Protein AF-C6T8A5-F1 (afdb_monomer)

Foldseek 3Di:
DDDDPPPPDDDDDDDDDDDDDDDDDDDDDDDDDDPPPPFDWDQDPVPRDTDGDPDPPPPPDPPPVNVVVVVVVVVVVVVVVVVVVVVVLCVLCVPDPPCNPPDPVVSVVVSVVVVVVVVVVVCVVCVVPPDADPPWDKDKDWDDDDDDPDPTDIDIDIDDDDDPCPVVVVVVVVVVVVD

Organism: Glycine max (NCBI:txid3847)

Sequence (179 aa):
MEMEDFLWGGGIAGDAPKRKSDGFEGSNGVIGSGCGSSFSLVLDRERGELVEAPVRLERKGVSTERSIEALKSHSEAERKRRARINAHLDTLRSVIPGVMKMDKASLLGEVIRHLKELKKNAAQACEGLMIPKDNDEISVEEQEGGLNGFPYSIRASLCCEYKPGLLSDIKQALDALHL

Nearest PDB structures (foldseek):
  2iu7-assembly1_I  TM=3.190E-01  e=3.258E+00  Escherichia coli
  6uhw-assembly1_B  TM=2.876E-01  e=8.600E+00  Burkholderia pseudomallei 1710b

pLDDT: mean 71.42, std 21.58, range [31.14, 98.5]

Secondary structure (DSSP, 8-state):
----------------PPP---------------------EEE-TTT--EEE-----------HHHHHHHHHHHHHHHHHHHHHHHHHHHHHHHHSTT-TT--HHHHHHHHHHHHHHHHHHHHHHTTT-----TT-EEEEEEE---SS-PPPEEEEEEE-S--TTHHHHHHHHHHHTT-

Solvent-accessible surface area (backbone atoms only — not comparable to full-atom values): 11991 Å² total; per-residue (Å²): 134,85,76,81,80,80,79,78,81,85,90,84,82,88,86,84,88,79,88,79,90,79,89,79,82,93,71,94,75,77,91,76,81,81,76,79,78,84,75,58,66,42,74,39,86,89,76,76,43,78,40,79,55,89,76,84,77,82,66,85,68,74,48,70,66,59,54,51,52,50,53,51,52,52,54,50,52,52,50,53,51,52,50,54,53,51,51,53,54,52,52,52,34,73,76,42,86,92,40,80,83,53,54,76,67,59,40,54,54,49,51,54,53,51,52,53,49,51,54,50,52,50,52,60,74,37,63,95,53,92,72,83,53,100,74,49,43,78,48,77,45,81,47,81,66,77,87,74,92,60,76,81,48,74,50,72,50,76,47,61,86,87,56,92,59,52,69,57,53,52,49,52,54,54,64,70,63,73,119

Structure (mmCIF, N/CA/C/O backbone):
data_AF-C6T8A5-F1
#
_entry.id   AF-C6T8A5-F1
#
loop_
_atom_site.group_PDB
_atom_site.id
_atom_site.type_symbol
_atom_site.label_atom_id
_atom_site.label_alt_id
_atom_site.label_comp_id
_atom_site.label_asym_id
_atom_site.label_entity_id
_atom_site.label_seq_id
_atom_site.pdbx_PDB_ins_code
_atom_site.Cartn_x
_atom_site.Cartn_y
_atom_site.Cartn_z
_atom_site.occupancy
_atom_site.B_iso_or_equiv
_atom_site.auth_seq_id
_atom_site.auth_comp_id
_atom_site.auth_asym_id
_atom_site.auth_atom_id
_atom_site.pdbx_PDB_model_num
ATOM 1 N N . MET A 1 1 ? -2.521 14.455 20.151 1.00 38.28 1 MET A N 1
ATOM 2 C CA . MET A 1 1 ? -1.407 14.188 19.222 1.00 38.28 1 MET A CA 1
ATOM 3 C C . MET A 1 1 ? -1.786 14.856 17.920 1.00 38.28 1 MET A C 1
ATOM 5 O O . MET A 1 1 ? -2.594 14.318 17.175 1.00 38.28 1 MET A O 1
ATOM 9 N N . GLU A 1 2 ? -1.356 16.103 17.762 1.00 33.69 2 GLU A N 1
ATOM 10 C CA . GLU A 1 2 ? -1.637 16.881 16.560 1.00 33.69 2 GLU A CA 1
ATOM 11 C C . GLU A 1 2 ? -0.785 16.305 15.432 1.00 33.69 2 GLU A C 1
ATOM 13 O O . GLU A 1 2 ? 0.426 16.146 15.576 1.00 33.69 2 GLU A O 1
ATOM 18 N N . MET A 1 3 ? -1.444 15.861 14.365 1.00 37.00 3 MET A N 1
ATOM 19 C CA . MET A 1 3 ? -0.771 15.333 13.189 1.00 37.00 3 MET A CA 1
ATOM 20 C C . MET A 1 3 ? -0.456 16.538 12.317 1.00 37.00 3 MET A C 1
ATOM 22 O O . MET A 1 3 ? -1.375 17.171 11.809 1.00 37.00 3 MET A O 1
ATOM 26 N N . GLU A 1 4 ? 0.825 16.886 12.229 1.00 39.16 4 GLU A N 1
ATOM 27 C CA . GLU A 1 4 ? 1.291 18.030 11.455 1.00 39.16 4 GLU A CA 1
ATOM 28 C C . GLU A 1 4 ? 0.782 17.946 10.010 1.00 39.16 4 GLU A C 1
ATOM 30 O O . GLU A 1 4 ? 0.986 16.954 9.300 1.00 39.16 4 GLU A O 1
ATOM 35 N N . ASP A 1 5 ? 0.091 19.004 9.589 1.00 35.50 5 ASP A N 1
ATOM 36 C CA . ASP A 1 5 ? -0.362 19.184 8.221 1.00 35.50 5 ASP A CA 1
ATOM 37 C C . ASP A 1 5 ? 0.860 19.411 7.326 1.00 35.50 5 ASP A C 1
ATOM 39 O O . ASP A 1 5 ? 1.415 20.508 7.241 1.00 35.50 5 ASP A O 1
ATOM 43 N N . PHE A 1 6 ? 1.283 18.358 6.626 1.00 38.44 6 PHE A N 1
ATOM 44 C CA . PHE A 1 6 ? 2.236 18.460 5.525 1.00 38.44 6 PHE A CA 1
ATOM 45 C C . PHE A 1 6 ? 1.601 19.256 4.373 1.00 38.44 6 PHE A C 1
ATOM 47 O O . PHE A 1 6 ? 1.024 18.704 3.434 1.00 38.44 6 PHE A O 1
ATOM 54 N N . LEU A 1 7 ? 1.709 20.582 4.464 1.00 40.50 7 LEU A N 1
ATOM 55 C CA . LEU A 1 7 ? 1.383 21.552 3.423 1.00 40.50 7 LEU A CA 1
ATOM 56 C C . LEU A 1 7 ? 2.369 21.407 2.259 1.00 40.50 7 LEU A C 1
ATOM 58 O O . LEU A 1 7 ? 3.386 22.095 2.169 1.00 40.50 7 LEU A O 1
ATOM 62 N N . TRP A 1 8 ? 2.069 20.492 1.341 1.00 41.72 8 TRP A N 1
ATOM 63 C CA . TRP A 1 8 ? 2.812 20.374 0.095 1.00 41.72 8 TRP A CA 1
ATOM 64 C C . TRP A 1 8 ? 2.334 21.445 -0.897 1.00 41.72 8 TRP A C 1
ATOM 66 O O . TRP A 1 8 ? 1.365 21.245 -1.618 1.00 41.72 8 TRP A O 1
ATOM 76 N N . GLY A 1 9 ? 3.050 22.571 -0.940 1.00 35.28 9 GLY A N 1
ATOM 77 C CA . GLY A 1 9 ? 3.202 23.404 -2.138 1.00 35.28 9 GLY A CA 1
ATOM 78 C C . GLY A 1 9 ? 2.054 24.355 -2.499 1.00 35.28 9 GLY A C 1
ATOM 79 O O . GLY A 1 9 ? 0.952 23.948 -2.849 1.00 35.28 9 GLY A O 1
ATOM 80 N N . GLY A 1 10 ? 2.375 25.647 -2.563 1.00 32.62 10 GLY A N 1
ATOM 81 C CA . GLY A 1 10 ? 1.574 26.649 -3.258 1.00 32.62 10 GLY A CA 1
ATOM 82 C C . GLY A 1 10 ? 2.457 27.516 -4.151 1.00 32.62 10 GLY A C 1
ATOM 83 O O . GLY A 1 10 ? 3.371 28.167 -3.655 1.00 32.62 10 GLY A O 1
ATOM 84 N N . GLY A 1 11 ? 2.149 27.542 -5.452 1.00 33.81 11 GLY A N 1
ATOM 85 C CA . GLY A 1 11 ? 2.477 28.672 -6.323 1.00 33.81 11 GLY A CA 1
ATOM 86 C C . GLY A 1 11 ? 3.292 28.358 -7.576 1.00 33.81 11 GLY A C 1
ATOM 87 O O . GLY A 1 11 ? 4.493 28.582 -7.593 1.00 33.81 11 GLY A O 1
ATOM 88 N N . ILE A 1 12 ? 2.620 27.975 -8.666 1.00 36.78 12 ILE A N 1
ATOM 89 C CA . ILE A 1 12 ? 2.983 28.453 -10.010 1.00 36.78 12 ILE A CA 1
ATOM 90 C C . ILE A 1 12 ? 1.698 28.654 -10.814 1.00 36.78 12 ILE A C 1
ATOM 92 O O . ILE A 1 12 ? 1.074 27.705 -11.286 1.00 36.78 12 ILE A O 1
ATOM 96 N N . ALA A 1 13 ? 1.285 29.919 -10.888 1.00 37.22 13 ALA A N 1
ATOM 97 C CA . ALA A 1 13 ? 0.257 30.411 -11.792 1.00 37.22 13 ALA A CA 1
ATOM 98 C C . ALA A 1 13 ? 0.814 30.491 -13.225 1.00 37.22 13 ALA A C 1
ATOM 100 O O . ALA A 1 13 ? 2.016 30.660 -13.427 1.00 37.22 13 ALA A O 1
ATOM 101 N N . GLY A 1 14 ? -0.082 30.298 -14.192 1.00 35.94 14 GLY A N 1
ATOM 102 C CA . GLY A 1 14 ? 0.210 30.071 -15.604 1.00 35.94 14 GLY A CA 1
ATOM 103 C C . GLY A 1 14 ? 0.772 31.257 -16.386 1.00 35.94 14 GLY A C 1
ATOM 104 O O . GLY A 1 14 ? 0.700 32.395 -15.947 1.00 35.94 14 GLY A O 1
ATOM 105 N N . ASP A 1 15 ? 1.264 30.963 -17.590 1.00 32.31 15 ASP A N 1
ATOM 106 C CA . ASP A 1 15 ? 0.619 31.423 -18.824 1.00 32.31 15 ASP A CA 1
ATOM 107 C C . ASP A 1 15 ? 1.167 30.634 -20.027 1.00 32.31 15 ASP A C 1
ATOM 109 O O . ASP A 1 15 ? 2.362 30.343 -20.107 1.00 32.31 15 ASP A O 1
ATOM 113 N N . ALA A 1 16 ? 0.294 30.248 -20.955 1.00 43.41 16 ALA A N 1
ATOM 114 C CA . ALA A 1 16 ? 0.641 29.457 -22.136 1.00 43.41 16 ALA A CA 1
ATOM 115 C C . ALA A 1 16 ? 0.374 30.279 -23.405 1.00 43.41 16 ALA A C 1
ATOM 117 O O . ALA A 1 16 ? -0.787 30.598 -23.673 1.00 43.41 16 ALA A O 1
ATOM 118 N N . PRO A 1 17 ? 1.382 30.587 -24.248 1.00 36.56 17 PRO A N 1
ATOM 119 C CA . PRO A 1 17 ? 1.121 31.259 -25.503 1.00 36.56 17 PRO A CA 1
ATOM 120 C C . PRO A 1 17 ? 0.778 30.272 -26.625 1.00 36.56 17 PRO A C 1
ATOM 122 O O . PRO A 1 17 ? 1.357 29.202 -26.819 1.00 36.56 17 PRO A O 1
ATOM 125 N N . LYS A 1 18 ? -0.235 30.718 -27.356 1.00 36.94 18 LYS A N 1
ATOM 126 C CA . LYS A 1 18 ? -0.982 30.124 -28.458 1.00 36.94 18 LYS A CA 1
ATOM 127 C C . LYS A 1 18 ? -0.085 29.784 -29.655 1.00 36.94 18 LYS A C 1
ATOM 129 O O . LYS A 1 18 ? 0.683 30.618 -30.128 1.00 36.94 18 LYS A O 1
ATOM 134 N N . ARG A 1 19 ? -0.251 28.569 -30.187 1.00 34.91 19 ARG A N 1
ATOM 135 C CA . ARG A 1 19 ? 0.352 28.112 -31.447 1.00 34.91 19 ARG A CA 1
ATOM 136 C C . ARG A 1 19 ? -0.172 28.939 -32.627 1.00 34.91 19 ARG A C 1
ATOM 138 O O . ARG A 1 19 ? -1.385 29.048 -32.800 1.00 34.91 19 ARG A O 1
ATOM 145 N N . LYS A 1 20 ? 0.737 29.442 -33.464 1.00 33.91 20 LYS A N 1
ATOM 146 C CA . LYS A 1 20 ? 0.471 29.778 -34.868 1.00 33.91 20 LYS A CA 1
ATOM 147 C C . LYS A 1 20 ? 1.233 28.790 -35.745 1.00 33.91 20 LYS A C 1
ATOM 149 O O . LYS A 1 20 ? 2.416 28.548 -35.534 1.00 33.91 20 LYS A O 1
ATOM 154 N N . SER A 1 21 ? 0.495 28.167 -36.650 1.00 43.38 21 SER A N 1
ATOM 155 C CA . SER A 1 21 ? 0.983 27.343 -37.745 1.00 43.38 21 SER A CA 1
ATOM 156 C C . SER A 1 21 ? 1.458 28.246 -38.872 1.00 43.38 21 SER A C 1
ATOM 158 O O . SER A 1 21 ? 0.650 29.040 -39.335 1.00 43.38 21 SER A O 1
ATOM 160 N N . ASP A 1 22 ? 2.686 28.057 -39.342 1.00 31.14 22 ASP A N 1
ATOM 161 C CA . ASP A 1 22 ? 3.067 28.364 -40.718 1.00 31.14 22 ASP A CA 1
ATOM 162 C C . ASP A 1 22 ? 4.018 27.265 -41.196 1.00 31.14 22 ASP A C 1
ATOM 164 O O . ASP A 1 22 ? 4.965 26.883 -40.504 1.00 31.14 22 ASP A O 1
ATOM 168 N N . GLY A 1 23 ? 3.665 26.674 -42.336 1.00 38.28 23 GLY A N 1
ATOM 169 C CA . GLY A 1 23 ? 4.426 25.618 -42.980 1.00 38.28 23 GLY A CA 1
ATOM 170 C C . GLY A 1 23 ? 5.667 26.169 -43.667 1.00 38.28 23 GLY A C 1
ATOM 171 O O . GLY A 1 23 ? 5.638 27.258 -44.232 1.00 38.28 23 GLY A O 1
ATOM 172 N N . PHE A 1 24 ? 6.739 25.383 -43.657 1.00 33.50 24 PHE A N 1
ATOM 173 C CA . PHE A 1 24 ? 7.816 25.517 -44.625 1.00 33.50 24 PHE A CA 1
ATOM 174 C C . PHE A 1 24 ? 8.542 24.178 -44.800 1.00 33.50 24 PHE A C 1
ATOM 176 O O . PHE A 1 24 ? 8.546 23.325 -43.914 1.00 33.50 24 PHE A O 1
ATOM 183 N N . GLU A 1 25 ? 9.050 24.003 -46.010 1.00 32.84 25 GLU A N 1
ATOM 184 C CA . GLU A 1 25 ? 9.270 22.771 -46.758 1.00 32.84 25 GLU A CA 1
ATOM 185 C C . GLU A 1 25 ? 10.297 21.788 -46.185 1.00 32.84 25 GLU A C 1
ATOM 187 O O . GLU A 1 25 ? 11.306 22.141 -45.576 1.00 32.84 25 GLU A O 1
ATOM 192 N N . GLY A 1 26 ? 10.033 20.506 -46.457 1.00 39.41 26 GLY A N 1
ATOM 193 C CA . GLY A 1 26 ? 10.934 19.403 -46.169 1.00 39.41 26 GLY A CA 1
ATOM 194 C C . GLY A 1 26 ? 12.221 19.497 -46.983 1.00 39.41 26 GLY A C 1
ATOM 195 O O . GLY A 1 26 ? 12.203 19.574 -48.207 1.00 39.41 26 GLY A O 1
ATOM 196 N N . SER A 1 27 ? 13.348 19.417 -46.284 1.00 42.25 27 SER A N 1
ATOM 197 C CA . SER A 1 27 ? 14.650 19.120 -46.870 1.00 42.25 27 SER A CA 1
ATOM 198 C C . SER A 1 27 ? 15.242 17.923 -46.135 1.00 42.25 27 SER A C 1
ATOM 200 O O . SER A 1 27 ? 15.408 17.944 -44.916 1.00 42.25 27 SER A O 1
ATOM 202 N N . ASN A 1 28 ? 15.518 16.856 -46.887 1.00 45.38 28 ASN A N 1
ATOM 203 C CA . ASN A 1 28 ? 16.215 15.664 -46.414 1.00 45.38 28 ASN A CA 1
ATOM 204 C C . ASN A 1 28 ? 17.590 16.055 -45.853 1.00 45.38 28 ASN A C 1
ATOM 206 O O . ASN A 1 28 ? 18.432 16.576 -46.582 1.00 45.38 28 ASN A O 1
ATOM 210 N N . GLY A 1 29 ? 17.818 15.780 -44.567 1.00 33.81 29 GLY A N 1
ATOM 211 C CA . GLY A 1 29 ? 19.048 16.116 -43.854 1.00 33.81 29 GLY A CA 1
ATOM 212 C C . GLY A 1 29 ? 19.722 14.881 -43.264 1.00 33.81 29 GLY A C 1
ATOM 213 O O . GLY A 1 29 ? 19.232 14.288 -42.310 1.00 33.81 29 GLY A O 1
ATOM 214 N N . VAL A 1 30 ? 20.841 14.523 -43.887 1.00 40.16 30 VAL A N 1
ATOM 215 C CA . VAL A 1 30 ? 21.935 13.625 -43.486 1.00 40.16 30 VAL A CA 1
ATOM 216 C C . VAL A 1 30 ? 22.085 13.358 -41.977 1.00 40.16 30 VAL A C 1
ATOM 218 O O . VAL A 1 30 ? 22.038 14.257 -41.142 1.00 40.16 30 VAL A O 1
ATOM 221 N N . ILE A 1 31 ? 22.386 12.095 -41.658 1.00 47.56 31 ILE A N 1
ATOM 222 C CA . ILE A 1 31 ? 22.772 11.588 -40.336 1.00 47.56 31 ILE A CA 1
ATOM 223 C C . ILE A 1 31 ? 24.090 12.259 -39.904 1.00 47.56 31 ILE A C 1
ATOM 225 O O . ILE A 1 31 ? 25.179 11.836 -40.288 1.00 47.56 31 ILE A O 1
ATOM 229 N N . GLY A 1 32 ? 23.999 13.342 -39.135 1.00 36.72 32 GLY A N 1
ATOM 230 C CA . GLY A 1 32 ? 25.152 14.041 -38.571 1.00 36.72 32 GLY A CA 1
ATOM 231 C C . GLY A 1 32 ? 25.593 13.409 -37.253 1.00 36.72 32 GLY A C 1
ATOM 232 O O . GLY A 1 32 ? 25.017 13.684 -36.204 1.00 36.72 32 GLY A O 1
ATOM 233 N N . SER A 1 33 ? 26.624 12.565 -37.303 1.00 46.41 33 SER A N 1
ATOM 234 C CA . SER A 1 33 ? 27.333 12.043 -36.131 1.00 46.41 33 SER A CA 1
ATOM 235 C C . SER A 1 33 ? 28.037 13.188 -35.389 1.00 46.41 33 SER A C 1
ATOM 237 O O . SER A 1 33 ? 29.126 13.613 -35.772 1.00 46.41 33 SER A O 1
ATOM 239 N N . GLY A 1 34 ? 27.411 13.702 -34.329 1.00 36.03 34 GLY A N 1
ATOM 240 C CA . GLY A 1 34 ? 27.974 14.738 -33.465 1.00 36.03 34 GLY A CA 1
ATOM 241 C C . GLY A 1 34 ? 29.114 14.207 -32.594 1.00 36.03 34 GLY A C 1
ATOM 242 O O . GLY A 1 34 ? 28.897 13.754 -31.474 1.00 36.03 34 GLY A O 1
ATOM 243 N N . CYS A 1 35 ? 30.338 14.284 -33.109 1.00 45.78 35 CYS A N 1
ATOM 244 C CA . CYS A 1 35 ? 31.569 14.251 -32.325 1.00 45.78 35 CYS A CA 1
ATOM 245 C C . CYS A 1 35 ? 31.690 15.587 -31.569 1.00 45.78 35 CYS A C 1
ATOM 247 O O . CYS A 1 35 ? 32.056 16.609 -32.145 1.00 45.78 35 CYS A O 1
ATOM 249 N N . GLY A 1 36 ? 31.331 15.606 -30.284 1.00 40.44 36 GLY A N 1
ATOM 250 C CA . GLY A 1 36 ? 31.612 16.746 -29.415 1.00 40.44 36 GLY A CA 1
ATOM 251 C C . GLY A 1 36 ? 33.098 16.781 -29.066 1.00 40.44 36 GLY A C 1
ATOM 252 O O . GLY A 1 36 ? 33.506 16.164 -28.083 1.00 40.44 36 GLY A O 1
ATOM 253 N N . SER A 1 37 ? 33.913 17.490 -29.851 1.00 47.03 37 SER A N 1
ATOM 254 C CA . SER A 1 37 ? 35.267 17.858 -29.425 1.00 47.03 37 SER A CA 1
ATOM 255 C C . SER A 1 37 ? 35.159 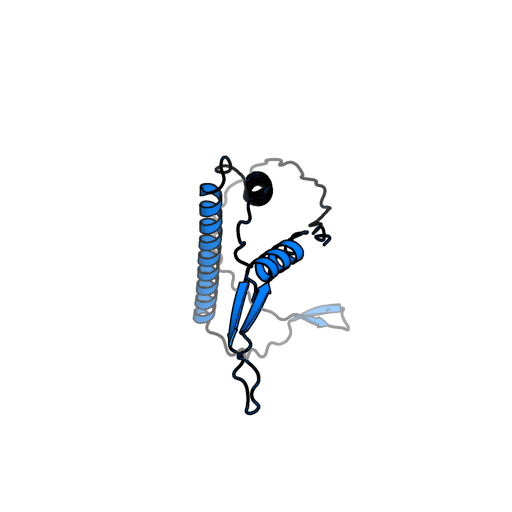18.741 -28.186 1.00 47.03 37 SER A C 1
ATOM 257 O O . SER A 1 37 ? 34.746 19.894 -28.263 1.00 47.03 37 SER A O 1
ATOM 259 N N . SER A 1 38 ? 35.508 18.192 -27.024 1.00 52.06 38 SER A N 1
ATOM 260 C CA . SER A 1 38 ? 35.607 18.942 -25.772 1.00 52.06 38 SER A CA 1
ATOM 261 C C . SER A 1 38 ? 36.835 19.857 -25.815 1.00 52.06 38 SER A C 1
ATOM 263 O O . SER A 1 38 ? 37.893 19.486 -25.299 1.00 52.06 38 SER A O 1
ATOM 265 N N . PHE A 1 39 ? 36.717 21.016 -26.460 1.00 52.25 39 PHE A N 1
ATOM 266 C CA . PHE A 1 39 ? 37.691 22.092 -26.324 1.00 52.25 39 PHE A CA 1
ATOM 267 C C . PHE A 1 39 ?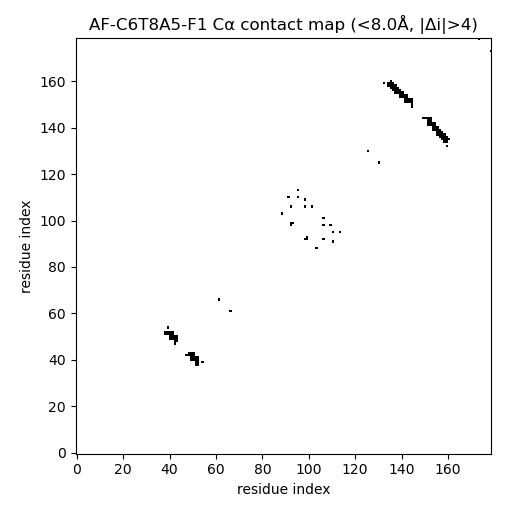 37.502 22.728 -24.935 1.00 52.25 39 PHE A C 1
ATOM 269 O O . PHE A 1 39 ? 36.383 23.025 -24.515 1.00 52.25 39 PHE A O 1
ATOM 276 N N . SER A 1 40 ? 38.581 22.859 -24.163 1.00 57.44 40 SER A N 1
ATOM 277 C CA . SER A 1 40 ? 38.547 23.549 -22.870 1.00 57.44 40 SER A CA 1
ATOM 278 C C . SER A 1 40 ? 38.918 25.005 -23.119 1.00 57.44 40 SER A C 1
ATOM 280 O O . SER A 1 40 ? 40.081 25.291 -23.403 1.00 57.44 40 SER A O 1
ATOM 282 N N . LEU A 1 41 ? 37.945 25.915 -23.036 1.00 61.47 41 LEU A N 1
ATOM 283 C CA . LEU A 1 41 ? 38.214 27.353 -23.102 1.00 61.47 41 LEU A CA 1
ATOM 284 C C . LEU A 1 41 ? 38.625 27.865 -21.722 1.00 61.47 41 LEU A C 1
ATOM 286 O O . LEU A 1 41 ? 38.006 27.509 -20.718 1.00 61.47 41 LEU A O 1
ATOM 290 N N . VAL A 1 42 ? 39.649 28.711 -21.674 1.00 63.50 42 VAL A N 1
ATOM 291 C CA . VAL A 1 42 ? 40.062 29.434 -20.466 1.00 63.50 42 VAL A CA 1
ATOM 292 C C . VAL A 1 42 ? 39.899 30.929 -20.735 1.00 63.50 42 VAL A C 1
ATOM 294 O O . VAL A 1 42 ? 40.207 31.405 -21.825 1.00 63.50 42 VAL A O 1
ATOM 297 N N . LEU A 1 43 ? 39.364 31.664 -19.757 1.00 57.50 43 LEU A N 1
ATOM 298 C CA . LEU A 1 43 ? 39.212 33.117 -19.844 1.00 57.50 43 LEU A CA 1
ATOM 299 C C . LEU A 1 43 ? 40.575 33.783 -19.675 1.00 57.50 43 LEU A C 1
ATOM 301 O O . LEU A 1 43 ? 41.185 33.693 -18.607 1.00 57.50 43 LEU A O 1
ATOM 305 N N . ASP A 1 44 ? 41.026 34.470 -20.718 1.00 64.94 44 ASP A N 1
ATOM 306 C CA . ASP A 1 44 ? 42.187 35.342 -20.639 1.00 64.94 44 ASP A CA 1
ATOM 307 C C . ASP A 1 44 ? 41.807 36.586 -19.823 1.00 64.94 44 ASP A C 1
ATOM 309 O O . ASP A 1 44 ? 40.918 37.356 -20.196 1.00 64.94 44 ASP A O 1
ATOM 313 N N . ARG A 1 45 ? 42.452 36.760 -18.666 1.00 65.00 45 ARG A N 1
ATOM 314 C CA . ARG A 1 45 ? 42.107 37.810 -17.698 1.00 65.00 45 ARG A CA 1
ATOM 315 C C . ARG A 1 45 ? 42.459 39.214 -18.192 1.00 65.00 45 ARG A C 1
ATOM 317 O O . ARG A 1 45 ? 41.912 40.182 -17.671 1.00 65.00 45 ARG A O 1
ATOM 324 N N . GLU A 1 46 ? 43.349 39.329 -19.170 1.00 67.88 46 GLU A N 1
ATOM 325 C CA . GLU A 1 46 ? 43.854 40.607 -19.675 1.00 67.88 46 GLU A CA 1
ATOM 326 C C . GLU A 1 46 ? 42.992 41.121 -20.828 1.00 67.88 46 GLU A C 1
ATOM 328 O O . GLU A 1 46 ? 42.802 42.326 -20.986 1.00 67.88 46 GLU A O 1
ATOM 333 N N . ARG A 1 47 ? 42.423 40.194 -21.608 1.00 65.19 47 ARG A N 1
ATOM 334 C CA . ARG A 1 47 ? 41.629 40.503 -22.805 1.00 65.19 47 ARG A CA 1
ATOM 335 C C . ARG A 1 47 ? 40.131 40.238 -22.640 1.00 65.19 47 ARG A C 1
ATOM 337 O O . ARG A 1 47 ? 39.345 40.693 -23.464 1.00 65.19 47 ARG A O 1
ATOM 344 N N . GLY A 1 48 ? 39.726 39.529 -21.585 1.00 66.88 48 GLY A N 1
ATOM 345 C CA . GLY A 1 48 ? 38.327 39.177 -21.321 1.00 66.88 48 GLY A CA 1
ATOM 346 C C . GLY A 1 48 ? 37.731 38.205 -22.345 1.00 66.88 48 GLY A C 1
ATOM 347 O O . GLY A 1 48 ? 36.511 38.091 -22.441 1.00 66.88 48 GLY A O 1
ATOM 348 N N . GLU A 1 49 ? 38.574 37.519 -23.119 1.00 69.31 49 GLU A N 1
ATOM 349 C CA . GLU A 1 49 ? 38.172 36.637 -24.214 1.00 69.31 49 GLU A CA 1
ATOM 350 C C . GLU A 1 49 ? 38.420 35.169 -23.842 1.00 69.31 49 GLU A C 1
ATOM 352 O O . GLU A 1 49 ? 39.382 34.834 -23.146 1.00 69.31 49 GLU A O 1
ATOM 357 N N . LEU A 1 50 ? 37.528 34.284 -24.288 1.00 63.94 50 LEU A N 1
ATOM 358 C CA . LEU A 1 50 ? 37.669 32.842 -24.111 1.00 63.94 50 LEU A CA 1
ATOM 359 C C . LEU A 1 50 ? 38.644 32.297 -25.160 1.00 63.94 50 LEU A C 1
ATOM 361 O O . LEU A 1 50 ? 38.330 32.299 -26.348 1.00 63.94 50 LEU A O 1
ATOM 365 N N . VAL A 1 51 ? 39.803 31.805 -24.721 1.00 75.19 51 VAL A N 1
ATOM 366 C CA . VAL A 1 51 ? 40.846 31.261 -25.605 1.00 75.19 51 VAL A CA 1
ATOM 367 C C . VAL A 1 51 ? 40.960 29.750 -25.408 1.00 75.19 51 VAL A C 1
ATOM 369 O O . VAL A 1 51 ? 40.786 29.232 -24.302 1.00 75.19 51 VAL A O 1
ATOM 372 N N . GLU A 1 52 ? 41.232 29.021 -26.488 1.00 61.69 52 GLU A N 1
ATOM 373 C CA . GLU A 1 52 ? 41.435 27.573 -26.456 1.00 61.69 52 GLU A CA 1
ATOM 374 C C . GLU A 1 52 ? 42.762 27.233 -25.758 1.00 61.69 52 GLU A C 1
ATOM 376 O O . GLU A 1 52 ? 43.832 27.697 -26.157 1.00 61.69 52 GLU A O 1
ATOM 381 N N . ALA A 1 53 ? 42.707 26.444 -24.680 1.00 63.88 53 ALA A N 1
ATOM 382 C CA . ALA A 1 53 ? 43.913 26.043 -23.962 1.00 63.88 53 ALA A CA 1
ATOM 383 C C . ALA A 1 53 ? 44.723 25.018 -24.783 1.00 63.88 53 ALA A C 1
ATOM 385 O O . ALA A 1 53 ? 44.125 24.089 -25.329 1.00 63.88 53 ALA A O 1
ATOM 386 N N . PRO A 1 54 ? 46.071 25.097 -24.836 1.00 51.84 54 PRO A N 1
ATOM 387 C CA . PRO A 1 54 ? 46.885 24.075 -25.488 1.00 51.84 54 PRO A CA 1
ATOM 388 C C . PRO A 1 54 ? 46.720 22.735 -24.756 1.00 51.84 54 PRO A C 1
ATOM 390 O O . PRO A 1 54 ? 47.243 22.515 -23.662 1.00 51.84 54 PRO A O 1
ATOM 393 N N . VAL A 1 55 ? 45.946 21.831 -25.355 1.00 52.28 55 VAL A N 1
ATOM 394 C CA . VAL A 1 55 ? 45.590 20.545 -24.755 1.00 52.28 55 VAL A CA 1
ATOM 395 C C . VAL A 1 55 ? 46.753 19.560 -24.912 1.00 52.28 55 VAL A C 1
ATOM 397 O O . VAL A 1 55 ? 46.930 18.953 -25.966 1.00 52.28 55 VAL A O 1
ATOM 400 N N . ARG A 1 56 ? 47.520 19.311 -23.843 1.00 54.97 56 ARG A N 1
ATOM 401 C CA . ARG A 1 56 ? 48.228 18.026 -23.696 1.00 54.97 56 ARG A CA 1
ATOM 402 C C . ARG A 1 56 ? 47.203 16.972 -23.282 1.00 54.97 56 ARG A C 1
ATOM 404 O O . ARG A 1 56 ? 46.931 16.783 -22.100 1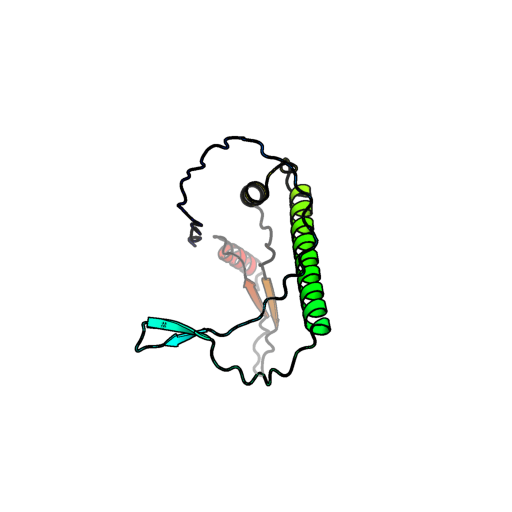.00 54.97 56 ARG A O 1
ATOM 411 N N . LEU A 1 57 ? 46.574 16.337 -24.270 1.00 52.12 57 LEU A N 1
ATOM 412 C CA . LEU A 1 57 ? 45.548 15.321 -24.053 1.00 52.12 57 LEU A CA 1
ATOM 413 C C . LEU A 1 57 ? 46.187 13.951 -23.778 1.00 52.12 57 LEU A C 1
ATOM 415 O O . LEU A 1 57 ? 46.097 13.050 -24.601 1.00 52.12 57 LEU A O 1
ATOM 419 N N . GLU A 1 58 ? 46.755 13.741 -22.591 1.00 49.19 58 GLU A N 1
ATOM 420 C CA . GLU A 1 58 ? 46.803 12.383 -22.030 1.00 49.19 58 GLU A CA 1
ATOM 421 C C . GLU A 1 58 ? 45.513 12.126 -21.246 1.00 49.19 58 GLU A C 1
ATOM 423 O O . GLU A 1 58 ? 45.495 11.943 -20.030 1.00 49.19 58 GLU A O 1
ATOM 428 N N . ARG A 1 59 ? 44.376 12.124 -21.952 1.00 53.84 59 ARG A N 1
ATOM 429 C CA . ARG A 1 59 ? 43.170 11.496 -21.412 1.00 53.84 59 ARG A CA 1
AT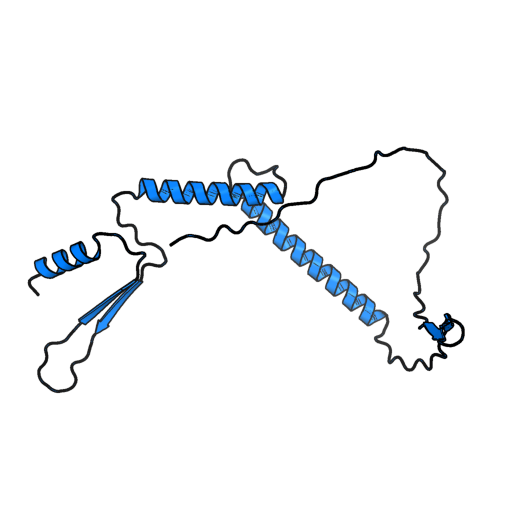OM 430 C C . ARG A 1 59 ? 43.293 10.014 -21.702 1.00 53.84 59 ARG A C 1
ATOM 432 O O . ARG A 1 59 ? 43.070 9.581 -22.828 1.00 53.84 59 ARG A O 1
ATOM 439 N N . LYS A 1 60 ? 43.656 9.247 -20.672 1.00 49.16 60 LYS A N 1
ATOM 440 C CA . LYS A 1 60 ? 43.516 7.790 -20.628 1.00 49.16 60 LYS A CA 1
ATOM 441 C C . LYS A 1 60 ? 42.053 7.465 -20.933 1.00 49.16 60 LYS A C 1
ATOM 443 O O . LYS A 1 60 ? 41.192 7.547 -20.061 1.00 49.16 60 LYS A O 1
ATOM 448 N N . GLY A 1 61 ? 41.776 7.237 -22.213 1.00 52.62 61 GLY A N 1
ATOM 449 C CA . GLY A 1 61 ? 40.434 7.104 -22.745 1.00 52.62 61 GLY A CA 1
ATOM 450 C C . GLY A 1 61 ? 39.739 5.927 -22.087 1.00 52.62 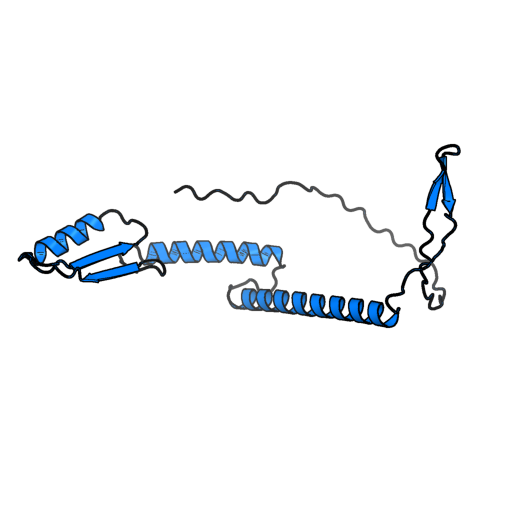61 GLY A C 1
ATOM 451 O O . GLY A 1 61 ? 40.161 4.780 -22.236 1.00 5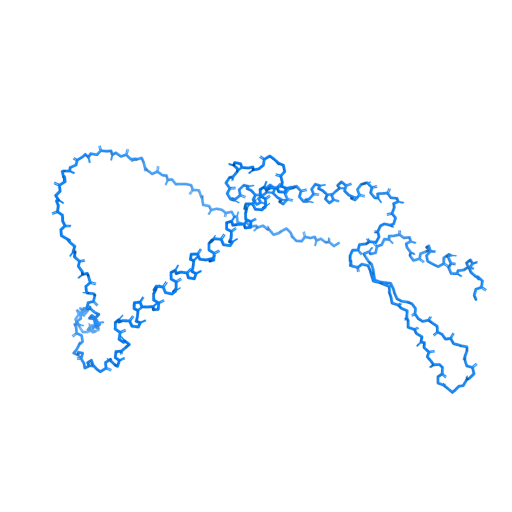2.62 61 GLY A O 1
ATOM 452 N N . VAL A 1 62 ? 38.641 6.196 -21.385 1.00 58.09 62 VAL A N 1
ATOM 453 C CA . VAL A 1 62 ? 37.570 5.205 -21.330 1.00 58.09 62 VAL A CA 1
ATOM 454 C C . VAL A 1 62 ? 37.185 4.990 -22.789 1.00 58.09 62 VAL A C 1
ATOM 456 O O . VAL A 1 62 ? 36.781 5.945 -23.455 1.00 58.09 62 VAL A O 1
ATOM 459 N N . SER A 1 63 ? 37.429 3.786 -23.317 1.00 66.19 63 SER A N 1
ATOM 460 C CA . SER A 1 63 ? 37.127 3.477 -24.712 1.00 66.19 63 SER A CA 1
ATOM 461 C C . SER A 1 63 ? 35.690 3.898 -25.008 1.00 66.19 63 SER A C 1
ATOM 463 O O . SER A 1 63 ? 34.787 3.673 -24.200 1.00 66.19 63 SER A O 1
ATOM 465 N N . THR A 1 64 ? 35.482 4.562 -26.142 1.00 72.62 64 THR A N 1
ATOM 466 C CA . THR A 1 64 ? 34.164 5.038 -26.583 1.00 72.62 64 THR A CA 1
ATOM 467 C C . THR A 1 64 ? 33.116 3.922 -26.511 1.00 72.62 64 THR A C 1
ATOM 469 O O . THR A 1 64 ? 31.999 4.175 -26.078 1.00 72.62 64 THR A O 1
ATOM 472 N N . GLU A 1 65 ? 33.520 2.679 -26.791 1.00 73.31 65 GLU A N 1
ATOM 473 C CA . GLU A 1 65 ? 32.752 1.443 -26.585 1.00 73.31 65 GLU A CA 1
ATOM 474 C C . GLU A 1 65 ? 32.221 1.286 -25.146 1.00 73.31 65 GLU A C 1
ATOM 476 O O . GLU A 1 65 ? 31.015 1.181 -24.939 1.00 73.31 65 GLU A O 1
ATOM 481 N N . ARG A 1 66 ? 33.097 1.368 -24.130 1.00 72.94 66 ARG A N 1
ATOM 482 C CA . ARG A 1 66 ? 32.719 1.244 -22.708 1.00 72.94 66 ARG A CA 1
ATOM 483 C C . ARG A 1 66 ? 31.805 2.381 -22.265 1.00 72.94 66 ARG A C 1
ATOM 485 O O . ARG A 1 66 ? 30.901 2.171 -21.462 1.00 72.94 66 ARG A O 1
ATOM 492 N N . SER A 1 67 ? 32.018 3.583 -22.798 1.00 80.25 67 SER A N 1
ATOM 493 C CA . SER A 1 67 ? 31.146 4.733 -22.536 1.00 80.25 67 SER A CA 1
ATOM 494 C C . SER A 1 67 ? 29.751 4.534 -23.144 1.00 80.25 67 SER A C 1
ATOM 496 O O . SER A 1 67 ? 28.749 4.819 -22.491 1.00 80.25 67 SER A O 1
ATOM 498 N N . ILE A 1 68 ? 29.660 3.994 -24.363 1.00 83.12 68 ILE A N 1
ATOM 499 C CA . ILE A 1 68 ? 28.386 3.684 -25.029 1.00 83.12 68 ILE A CA 1
ATOM 500 C C . ILE A 1 68 ? 27.647 2.558 -24.293 1.00 83.12 68 ILE A C 1
ATOM 502 O O . ILE A 1 68 ? 26.437 2.651 -24.084 1.00 83.12 68 ILE A O 1
ATOM 506 N N . GLU A 1 69 ? 28.353 1.513 -23.867 1.00 85.38 69 GLU A N 1
ATOM 507 C CA . GLU A 1 69 ? 27.791 0.419 -23.069 1.00 85.38 69 GLU A CA 1
ATOM 508 C C . GLU A 1 69 ? 27.265 0.905 -21.715 1.00 85.38 69 GLU A C 1
ATOM 510 O O . GLU A 1 69 ? 26.148 0.556 -21.326 1.00 85.38 69 GLU A O 1
ATOM 515 N N . ALA A 1 70 ? 28.011 1.771 -21.024 1.00 89.06 70 ALA A N 1
ATOM 516 C CA . ALA A 1 70 ? 27.575 2.365 -19.765 1.00 89.06 70 ALA A CA 1
ATOM 517 C C . ALA A 1 70 ? 26.301 3.213 -19.938 1.00 89.06 70 ALA A C 1
ATOM 519 O O . ALA A 1 70 ? 25.362 3.088 -19.150 1.00 89.06 70 ALA A O 1
ATOM 520 N N . LEU A 1 71 ? 26.221 4.024 -21.000 1.00 90.00 71 LEU A N 1
ATOM 521 C CA . LEU A 1 71 ? 25.024 4.811 -21.316 1.00 90.00 71 LEU A CA 1
ATOM 522 C C . LEU A 1 71 ? 23.817 3.922 -21.642 1.00 90.00 71 LEU A C 1
ATOM 524 O O . LEU A 1 71 ? 22.709 4.186 -21.166 1.00 90.00 71 LEU A O 1
ATOM 528 N N . LYS A 1 72 ? 24.021 2.844 -22.410 1.00 92.81 72 LYS A N 1
ATOM 529 C CA . LYS A 1 72 ? 22.976 1.852 -22.704 1.00 92.81 72 LYS A CA 1
ATOM 530 C C . LYS A 1 72 ? 22.473 1.192 -21.422 1.00 92.81 72 LYS A C 1
ATOM 532 O O . LYS A 1 72 ? 21.265 1.191 -21.192 1.00 92.81 72 LYS A O 1
ATOM 537 N N . SER A 1 73 ? 23.381 0.731 -20.563 1.00 94.69 73 SER A N 1
ATOM 538 C CA . SER A 1 73 ? 23.053 0.139 -19.261 1.00 94.69 73 SER A CA 1
ATOM 539 C C . SER A 1 73 ? 22.245 1.100 -18.381 1.00 94.69 73 SER A C 1
ATOM 541 O O . SER A 1 73 ? 21.180 0.738 -17.879 1.00 94.69 73 SER A O 1
ATOM 543 N N . HIS A 1 74 ? 22.663 2.367 -18.284 1.00 96.44 74 HIS A N 1
ATOM 544 C CA . HIS A 1 74 ? 21.921 3.395 -17.550 1.00 96.44 74 HIS A CA 1
ATOM 545 C C . HIS A 1 74 ? 20.511 3.617 -18.126 1.00 96.44 74 HIS A C 1
ATOM 547 O O . HIS A 1 74 ? 19.526 3.672 -17.387 1.00 96.44 74 HIS A O 1
ATOM 553 N N . SER A 1 75 ? 20.387 3.697 -19.456 1.00 97.00 75 SER A N 1
ATOM 554 C CA . SER A 1 75 ? 19.089 3.867 -20.120 1.00 97.00 75 SER A CA 1
ATOM 555 C C . SER A 1 75 ? 18.142 2.682 -19.886 1.00 97.00 75 SER A C 1
ATOM 557 O O . SER A 1 75 ? 16.937 2.871 -19.692 1.00 97.00 75 SER A O 1
ATOM 559 N N . GLU A 1 76 ? 18.675 1.458 -19.855 1.00 97.00 76 GLU A N 1
ATOM 560 C CA . GLU A 1 76 ? 17.906 0.247 -19.587 1.00 97.00 76 GLU A CA 1
ATOM 561 C C . GLU A 1 76 ? 17.476 0.177 -18.117 1.00 97.00 76 GLU A C 1
ATOM 563 O O . GLU A 1 76 ? 16.321 -0.147 -17.825 1.00 97.00 76 GLU A O 1
ATOM 568 N N . ALA A 1 77 ? 18.369 0.538 -17.193 1.00 97.75 77 ALA A N 1
ATOM 569 C CA . ALA A 1 77 ? 18.064 0.619 -15.770 1.00 97.75 77 ALA A CA 1
ATOM 570 C C . ALA A 1 77 ? 16.916 1.605 -15.497 1.00 97.75 77 ALA A C 1
ATOM 572 O O . ALA A 1 77 ? 15.946 1.257 -14.819 1.00 97.75 77 ALA A O 1
ATOM 573 N N . GLU A 1 78 ? 16.955 2.798 -16.094 1.00 97.75 78 GLU A N 1
ATOM 574 C CA . GLU A 1 78 ? 15.882 3.786 -15.945 1.00 97.75 78 GLU A CA 1
ATOM 575 C C . GLU A 1 78 ? 14.570 3.320 -16.601 1.00 97.75 78 GLU A C 1
ATOM 577 O O . GLU A 1 78 ? 13.488 3.520 -16.042 1.00 97.75 78 GLU A O 1
ATOM 582 N N . ARG A 1 79 ? 14.628 2.619 -17.743 1.00 98.19 79 ARG A N 1
ATOM 583 C CA . ARG A 1 79 ? 13.435 1.998 -18.346 1.00 98.19 79 ARG A CA 1
ATOM 584 C C . ARG A 1 79 ? 12.797 0.983 -17.395 1.00 98.19 79 ARG A C 1
ATOM 586 O O . ARG A 1 79 ? 11.583 1.026 -17.192 1.00 98.19 79 ARG A O 1
ATOM 593 N N . LYS A 1 80 ? 13.600 0.106 -16.782 1.00 98.19 80 LYS A N 1
ATOM 594 C CA . LYS A 1 80 ? 13.133 -0.874 -15.786 1.00 98.19 80 LYS A CA 1
ATOM 595 C C . LYS A 1 80 ? 12.526 -0.181 -14.567 1.00 98.19 80 LYS A C 1
ATOM 597 O O . LYS A 1 80 ? 11.466 -0.598 -14.103 1.00 98.19 80 LYS A O 1
ATOM 602 N N . ARG A 1 81 ? 13.142 0.900 -14.078 1.00 98.50 81 ARG A N 1
ATOM 603 C CA . ARG A 1 81 ? 12.599 1.711 -12.979 1.00 98.50 81 ARG A CA 1
ATOM 604 C C . ARG A 1 81 ? 11.221 2.278 -13.329 1.00 98.50 81 ARG A C 1
ATOM 606 O O . ARG A 1 81 ? 10.279 2.097 -12.559 1.00 98.50 81 ARG A O 1
ATOM 613 N N . ARG A 1 82 ? 11.069 2.897 -14.505 1.00 98.19 82 ARG A N 1
ATOM 614 C CA . ARG A 1 82 ? 9.777 3.437 -14.973 1.00 98.19 82 ARG A CA 1
ATOM 615 C C . ARG A 1 82 ? 8.713 2.355 -15.131 1.00 98.19 82 ARG A C 1
ATOM 617 O O . ARG A 1 82 ? 7.568 2.586 -14.755 1.00 98.19 82 ARG A O 1
ATOM 624 N N . ALA A 1 83 ? 9.087 1.183 -15.642 1.00 98.19 83 ALA A N 1
ATOM 625 C CA . ALA A 1 83 ? 8.178 0.049 -15.777 1.00 98.19 83 ALA A CA 1
ATOM 626 C C . ALA A 1 83 ? 7.644 -0.423 -14.414 1.00 98.19 83 ALA A C 1
ATOM 628 O O . ALA A 1 83 ? 6.437 -0.583 -14.267 1.00 98.19 83 ALA A O 1
ATOM 629 N N . ARG A 1 84 ? 8.511 -0.558 -13.397 1.00 98.25 84 ARG A N 1
ATOM 630 C CA 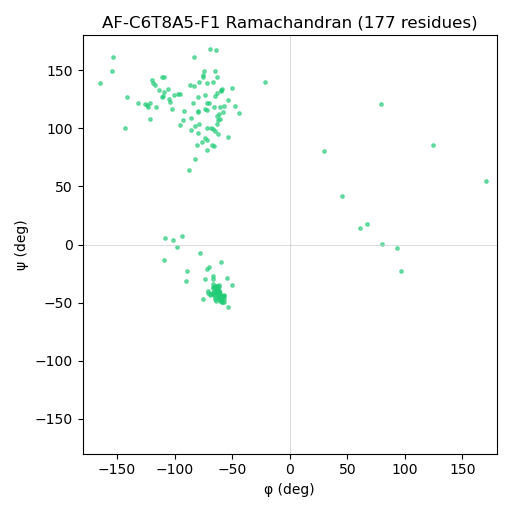. ARG A 1 84 ? 8.099 -0.919 -12.025 1.00 98.25 84 ARG A CA 1
ATOM 631 C C . ARG A 1 84 ? 7.143 0.109 -11.422 1.00 98.25 84 ARG A C 1
ATOM 633 O O . ARG A 1 84 ? 6.117 -0.262 -10.869 1.00 98.25 84 ARG A O 1
ATOM 640 N N . ILE A 1 85 ? 7.451 1.399 -11.571 1.00 97.56 85 ILE A N 1
ATOM 641 C CA . ILE A 1 85 ? 6.585 2.479 -11.074 1.00 97.56 85 ILE A CA 1
ATOM 642 C C . ILE A 1 85 ? 5.211 2.425 -11.746 1.00 97.56 85 ILE A C 1
ATOM 644 O O . ILE A 1 85 ? 4.194 2.505 -11.065 1.00 97.56 85 ILE A O 1
ATOM 648 N N . ASN A 1 86 ? 5.164 2.278 -13.072 1.00 96.94 86 ASN A N 1
ATOM 649 C CA . ASN A 1 86 ? 3.893 2.192 -13.787 1.00 96.94 86 ASN A CA 1
ATOM 650 C C . ASN A 1 86 ? 3.099 0.943 -13.380 1.00 96.94 86 ASN A C 1
ATOM 652 O O . ASN A 1 86 ? 1.907 1.068 -13.135 1.00 96.94 86 ASN A O 1
ATOM 656 N N . ALA A 1 87 ? 3.759 -0.206 -13.194 1.00 97.38 87 ALA A N 1
ATOM 657 C CA . ALA A 1 87 ? 3.106 -1.414 -12.694 1.00 97.38 87 ALA A CA 1
ATOM 658 C C . ALA A 1 87 ? 2.459 -1.191 -11.316 1.00 97.38 87 ALA A C 1
ATOM 660 O O . ALA A 1 87 ? 1.303 -1.549 -11.124 1.00 97.38 87 ALA A O 1
ATOM 661 N N . HIS A 1 88 ? 3.154 -0.533 -10.380 1.00 96.75 88 HIS A N 1
ATOM 662 C CA . HIS A 1 88 ? 2.573 -0.191 -9.076 1.00 96.75 88 HIS A CA 1
ATOM 663 C C . HIS A 1 88 ? 1.389 0.777 -9.186 1.00 96.75 88 HIS A C 1
ATOM 665 O O . HIS A 1 88 ? 0.404 0.615 -8.470 1.00 96.75 88 HIS A O 1
ATOM 671 N N . LEU A 1 89 ? 1.448 1.760 -10.091 1.00 95.94 89 LEU A N 1
ATOM 672 C CA . LEU A 1 89 ? 0.319 2.661 -10.349 1.00 95.94 89 LEU A CA 1
ATOM 673 C C . LEU A 1 89 ? -0.883 1.920 -10.949 1.00 95.94 89 LEU A C 1
ATOM 675 O O . LEU A 1 89 ? -2.019 2.237 -10.612 1.00 95.94 89 LEU A O 1
ATOM 679 N N . ASP A 1 90 ? -0.653 0.926 -11.803 1.00 95.06 90 ASP A N 1
ATOM 680 C CA . ASP A 1 90 ? -1.722 0.108 -12.379 1.00 95.06 90 ASP A CA 1
ATOM 681 C C . ASP A 1 90 ? -2.344 -0.820 -11.330 1.00 95.06 90 ASP A C 1
ATOM 683 O O . ASP A 1 90 ? -3.569 -0.918 -11.248 1.00 95.06 90 ASP A O 1
ATOM 687 N N . THR A 1 91 ? -1.532 -1.411 -10.445 1.00 95.50 91 THR A N 1
ATOM 688 C CA . THR A 1 91 ? -2.042 -2.109 -9.255 1.00 95.50 91 THR A CA 1
ATOM 689 C C . THR A 1 91 ? -2.901 -1.173 -8.408 1.00 95.50 91 THR A C 1
ATOM 691 O O . THR A 1 91 ? -4.006 -1.541 -8.012 1.00 95.50 91 THR A O 1
ATOM 694 N N . LEU A 1 92 ? -2.451 0.063 -8.188 1.00 95.12 92 LEU A N 1
ATOM 695 C CA . LEU A 1 92 ? -3.202 1.047 -7.417 1.00 95.12 92 LEU A CA 1
ATOM 696 C C . LEU A 1 92 ? -4.562 1.386 -8.052 1.00 95.12 92 LEU A C 1
ATOM 698 O O . LEU A 1 92 ? -5.550 1.536 -7.341 1.00 95.12 92 LEU A O 1
ATOM 702 N N . ARG A 1 93 ? -4.654 1.431 -9.387 1.00 95.31 93 ARG A N 1
ATOM 703 C CA . ARG A 1 93 ? -5.937 1.616 -10.089 1.00 95.31 93 ARG A CA 1
ATOM 704 C C . ARG A 1 93 ? -6.895 0.443 -9.924 1.00 95.31 93 ARG A C 1
ATOM 706 O O . ARG A 1 93 ? -8.101 0.647 -9.968 1.00 95.31 93 ARG A O 1
ATOM 713 N N . SER A 1 94 ? -6.368 -0.769 -9.761 1.00 93.75 94 SER A N 1
ATOM 714 C CA . SER A 1 94 ? -7.192 -1.971 -9.595 1.00 93.75 94 SER A CA 1
ATOM 715 C C . SER A 1 94 ? -7.850 -2.068 -8.216 1.00 93.75 94 SER A C 1
ATOM 717 O O . SER A 1 94 ? -8.935 -2.631 -8.106 1.00 93.75 94 SER A O 1
ATOM 719 N N . VAL A 1 95 ? -7.222 -1.506 -7.176 1.00 93.88 95 VAL A N 1
ATOM 720 C CA . VAL A 1 95 ? -7.718 -1.591 -5.790 1.00 93.88 95 VAL A CA 1
ATOM 721 C C . VAL A 1 95 ? -8.667 -0.458 -5.406 1.00 93.88 95 VAL A C 1
ATOM 723 O O . VAL A 1 95 ? -9.448 -0.621 -4.473 1.00 93.88 95 VAL A O 1
ATOM 726 N N . ILE A 1 96 ? -8.613 0.686 -6.096 1.00 92.56 96 ILE A N 1
ATOM 727 C CA . ILE A 1 96 ? -9.490 1.825 -5.807 1.00 92.56 96 ILE A CA 1
ATOM 728 C C . ILE A 1 96 ? -10.648 1.860 -6.816 1.00 92.56 96 ILE A C 1
ATOM 730 O O . ILE A 1 96 ? -10.417 1.836 -8.028 1.00 92.56 96 ILE A O 1
ATOM 734 N N . PRO A 1 97 ? -11.906 1.949 -6.362 1.00 90.19 97 PRO A N 1
ATOM 735 C CA . PRO A 1 97 ? -13.048 2.048 -7.262 1.00 90.19 97 PRO A CA 1
ATOM 736 C C . PRO A 1 97 ? -13.041 3.376 -8.037 1.00 90.19 97 PRO A C 1
ATOM 738 O O . PRO A 1 97 ? -12.753 4.432 -7.487 1.00 90.19 97 PRO A O 1
ATOM 741 N N . GLY A 1 98 ? -13.395 3.341 -9.327 1.00 86.44 98 GLY A N 1
ATOM 742 C CA . GLY A 1 98 ? -13.670 4.552 -10.120 1.00 86.44 98 GLY A CA 1
ATOM 743 C C . GLY A 1 98 ? -12.457 5.318 -10.672 1.00 86.44 98 GLY A C 1
ATOM 744 O O . GLY A 1 98 ? -12.651 6.300 -11.384 1.00 86.44 98 GLY A O 1
ATOM 745 N N . VAL A 1 99 ? -11.219 4.866 -10.438 1.00 88.94 99 VAL A N 1
ATOM 746 C CA . VAL A 1 99 ? -10.003 5.651 -10.763 1.00 88.94 99 VAL A CA 1
ATOM 747 C C . VAL A 1 99 ? -9.276 5.251 -12.051 1.00 88.94 99 VAL A C 1
ATOM 749 O O . VAL A 1 99 ? -8.225 5.802 -12.380 1.00 88.94 99 VAL A O 1
ATOM 752 N N . MET A 1 100 ? -9.823 4.300 -12.814 1.00 85.50 100 MET A N 1
ATOM 753 C CA . MET A 1 100 ? -9.156 3.683 -13.974 1.00 85.50 100 MET A CA 1
ATOM 754 C C . MET A 1 100 ? -8.654 4.679 -15.033 1.00 85.50 100 MET A C 1
ATOM 756 O O . MET A 1 100 ? -7.675 4.402 -15.721 1.00 85.50 100 MET A O 1
ATOM 760 N N . LYS A 1 101 ? -9.311 5.837 -15.172 1.00 88.94 101 LYS A N 1
ATOM 761 C CA . LYS A 1 101 ? -8.996 6.864 -16.183 1.00 88.94 101 LYS A CA 1
ATOM 762 C C . LYS A 1 101 ? -8.354 8.131 -15.604 1.00 88.94 101 LYS A C 1
ATOM 764 O O . LYS A 1 101 ? -8.168 9.092 -16.343 1.00 88.94 101 LYS A O 1
ATOM 769 N N . MET A 1 102 ? -8.037 8.154 -14.309 1.00 92.94 102 MET A N 1
ATOM 770 C CA . MET A 1 102 ? -7.432 9.324 -13.668 1.00 92.94 102 MET A CA 1
ATOM 771 C C . MET A 1 102 ? -5.951 9.448 -14.044 1.00 92.94 102 MET A C 1
ATOM 773 O O . MET A 1 102 ? -5.230 8.446 -14.188 1.00 92.94 102 MET A O 1
ATOM 777 N N . ASP A 1 103 ? -5.485 10.689 -14.196 1.00 94.88 103 ASP A N 1
ATOM 778 C CA . ASP A 1 103 ? -4.060 10.977 -14.320 1.00 94.88 103 ASP A CA 1
ATOM 779 C C . ASP A 1 103 ? -3.315 10.603 -13.026 1.00 94.88 103 ASP A C 1
ATOM 781 O O . ASP A 1 103 ? -3.905 10.300 -11.989 1.00 94.88 103 ASP A O 1
ATOM 785 N N . LYS A 1 104 ? -1.981 10.575 -13.092 1.00 94.75 104 LYS A N 1
ATOM 786 C CA . LYS A 1 104 ? -1.151 10.068 -11.991 1.00 94.75 104 LYS A CA 1
ATOM 787 C C . LYS A 1 104 ? -1.280 10.898 -10.712 1.00 94.75 104 LYS A C 1
ATOM 789 O O . LYS A 1 104 ? -1.215 10.317 -9.634 1.00 94.75 104 LYS A O 1
ATOM 794 N N . ALA A 1 105 ? -1.434 12.217 -10.816 1.00 95.94 105 ALA A N 1
ATOM 795 C CA . ALA A 1 105 ? -1.524 13.078 -9.642 1.00 95.94 105 ALA A CA 1
ATOM 796 C C . ALA A 1 105 ? -2.901 12.932 -8.988 1.00 95.94 105 ALA A C 1
ATOM 798 O O . ALA A 1 105 ? -2.988 12.685 -7.784 1.00 95.94 105 ALA A O 1
ATOM 799 N N . SER A 1 106 ? -3.966 12.981 -9.792 1.00 95.31 106 SER A N 1
ATOM 800 C CA . SER A 1 106 ? -5.327 12.779 -9.299 1.00 95.31 106 SER A CA 1
ATOM 801 C C . SER A 1 106 ? -5.547 11.378 -8.726 1.00 95.31 106 SER A C 1
ATOM 803 O O . SER A 1 106 ? -6.213 11.260 -7.702 1.00 95.31 106 SER A O 1
ATOM 805 N N . LEU A 1 107 ? -4.932 10.333 -9.297 1.00 95.81 107 LEU A N 1
ATOM 806 C CA . LEU A 1 107 ? -4.954 8.981 -8.725 1.00 95.81 107 LEU A CA 1
ATOM 807 C C . LEU A 1 107 ? -4.394 8.962 -7.297 1.00 95.81 107 LEU A C 1
ATOM 809 O O . LEU A 1 107 ? -5.023 8.409 -6.402 1.00 95.81 107 LEU A O 1
ATOM 813 N N . LEU A 1 108 ? -3.223 9.563 -7.069 1.00 96.56 108 LEU A N 1
ATOM 814 C CA . LEU A 1 108 ? -2.596 9.568 -5.743 1.00 96.56 108 LEU A CA 1
ATOM 815 C C . LEU A 1 108 ? -3.423 10.357 -4.720 1.00 96.56 108 LEU A C 1
ATOM 817 O O . LEU A 1 108 ? -3.573 9.909 -3.584 1.00 96.56 108 LEU A O 1
ATOM 821 N N . GLY A 1 109 ? -3.998 11.493 -5.123 1.00 95.00 109 GLY A N 1
ATOM 822 C CA . GLY A 1 109 ? -4.904 12.261 -4.265 1.00 95.00 109 GLY A CA 1
ATOM 823 C C . GLY A 1 109 ? -6.147 11.459 -3.871 1.00 95.00 109 GLY A C 1
ATOM 824 O O . GLY A 1 109 ? -6.522 11.412 -2.698 1.00 95.00 109 GLY A O 1
ATOM 825 N N . GLU A 1 110 ? -6.740 10.763 -4.838 1.00 95.06 110 GLU A N 1
ATOM 826 C CA . GLU A 1 110 ? -7.933 9.947 -4.630 1.00 95.06 110 GLU A CA 1
ATOM 827 C C . GLU A 1 110 ? -7.670 8.730 -3.734 1.00 95.06 110 GLU A C 1
ATOM 829 O O . GLU A 1 110 ? -8.472 8.407 -2.859 1.00 95.06 110 GLU A O 1
ATOM 834 N N . VAL A 1 111 ? -6.502 8.102 -3.870 1.00 96.44 111 VAL A N 1
ATOM 835 C CA . VAL A 1 111 ? -6.055 7.005 -2.997 1.00 96.44 111 VAL A CA 1
ATOM 836 C C . VAL A 1 111 ? -5.973 7.457 -1.542 1.00 96.44 111 VAL A C 1
ATOM 838 O O . VAL A 1 111 ? -6.469 6.768 -0.650 1.00 96.44 111 VAL A O 1
ATOM 841 N N . ILE A 1 112 ? -5.378 8.625 -1.287 1.00 95.75 112 ILE A N 1
ATOM 842 C CA . ILE A 1 112 ? -5.269 9.177 0.070 1.00 95.75 112 ILE A CA 1
ATOM 843 C C . ILE A 1 112 ? -6.662 9.447 0.640 1.00 95.75 112 ILE A C 1
ATOM 845 O O . ILE A 1 112 ? -6.934 9.119 1.797 1.00 95.75 112 ILE A O 1
ATOM 849 N N . ARG A 1 113 ? -7.556 10.022 -0.171 1.00 95.00 113 ARG A N 1
ATOM 850 C CA . ARG A 1 113 ? -8.944 10.283 0.219 1.00 95.00 113 ARG A CA 1
ATOM 851 C C . ARG A 1 113 ? -9.662 8.987 0.608 1.00 95.00 113 ARG A C 1
ATOM 853 O O . ARG A 1 113 ? -10.226 8.919 1.698 1.00 95.00 113 ARG A O 1
ATOM 860 N N . HIS A 1 114 ? -9.574 7.957 -0.232 1.00 95.00 114 HIS A N 1
ATOM 861 C CA . HIS A 1 114 ? -10.203 6.658 0.006 1.00 95.00 114 HIS A CA 1
ATOM 862 C C . HIS A 1 114 ? -9.648 5.957 1.258 1.00 95.00 114 HIS A C 1
ATOM 864 O O . HIS A 1 114 ? -10.413 5.426 2.057 1.00 95.00 114 HIS A O 1
ATOM 870 N N . LEU A 1 115 ? -8.332 6.005 1.498 1.00 94.38 115 LEU A N 1
ATOM 871 C CA . LEU A 1 115 ? -7.727 5.446 2.716 1.00 94.38 115 LEU A CA 1
ATOM 872 C C . LEU A 1 115 ? -8.204 6.152 3.992 1.00 94.38 115 LEU A C 1
ATOM 874 O O . LEU A 1 115 ? -8.481 5.493 4.995 1.00 94.38 115 LEU A O 1
ATOM 878 N N . LYS A 1 116 ? -8.323 7.485 3.966 1.00 93.94 116 LYS A N 1
ATOM 879 C CA . LYS A 1 116 ? -8.861 8.256 5.099 1.00 93.94 116 LYS A CA 1
ATOM 880 C C . LYS A 1 116 ? -10.318 7.886 5.384 1.00 93.94 116 LYS A C 1
ATOM 882 O O . LYS A 1 116 ? -10.688 7.728 6.546 1.00 93.94 116 LYS A O 1
ATOM 887 N N . GLU A 1 117 ? -11.119 7.721 4.336 1.00 94.38 117 GLU A N 1
ATOM 888 C CA . GLU A 1 117 ? -12.517 7.301 4.434 1.00 94.38 117 GLU A CA 1
ATOM 889 C C . GLU A 1 117 ? -12.643 5.883 5.006 1.00 94.38 117 GLU A C 1
ATOM 891 O O . GLU A 1 117 ? -13.348 5.686 5.994 1.00 94.38 117 GLU A O 1
ATOM 896 N N . LEU A 1 118 ? -11.874 4.920 4.487 1.00 92.88 118 LEU A N 1
ATOM 897 C CA . LEU A 1 118 ? -11.823 3.557 5.022 1.00 92.88 118 LEU A CA 1
ATOM 898 C C . LEU A 1 118 ? -11.415 3.526 6.498 1.00 92.88 118 LEU A C 1
ATOM 900 O O . LEU A 1 118 ? -12.057 2.843 7.292 1.00 92.88 118 LEU A O 1
ATOM 904 N N . LYS A 1 119 ? -10.389 4.292 6.892 1.00 88.31 119 LYS A N 1
ATOM 905 C CA . LYS A 1 119 ? -9.953 4.379 8.295 1.00 88.31 119 LYS A CA 1
ATOM 906 C C . LYS A 1 119 ? -11.063 4.920 9.199 1.00 88.31 119 LYS A C 1
ATOM 908 O O . LYS A 1 119 ? -11.256 4.405 10.298 1.00 88.31 119 LYS A O 1
ATOM 913 N N . LYS A 1 120 ? -11.793 5.944 8.747 1.00 90.06 120 LYS A N 1
ATOM 914 C CA . LYS A 1 120 ? -12.928 6.512 9.488 1.00 90.06 120 LYS A CA 1
ATOM 915 C C . LYS A 1 120 ? -14.066 5.499 9.618 1.00 90.06 120 LYS A C 1
ATOM 917 O O . LYS A 1 120 ? -14.563 5.301 10.721 1.00 90.06 120 LYS A O 1
ATOM 922 N N . ASN A 1 121 ? -14.429 4.835 8.524 1.00 89.44 121 ASN A N 1
ATOM 923 C CA . ASN A 1 121 ? -15.497 3.838 8.509 1.00 89.44 121 ASN A CA 1
ATOM 924 C C . ASN A 1 121 ? -15.153 2.646 9.408 1.00 89.44 121 ASN A C 1
ATOM 926 O O . ASN A 1 121 ? -15.999 2.198 10.171 1.00 89.44 121 ASN A O 1
ATOM 930 N N . ALA A 1 122 ? -13.902 2.177 9.381 1.00 86.44 122 ALA A N 1
ATOM 931 C CA . ALA A 1 122 ? -13.424 1.136 10.285 1.00 86.44 122 ALA A CA 1
ATOM 932 C C . ALA A 1 122 ? -13.496 1.588 11.751 1.00 86.44 122 ALA A C 1
ATOM 934 O O . ALA A 1 122 ? -13.996 0.846 12.588 1.00 86.44 122 ALA A O 1
ATOM 935 N N . ALA A 1 123 ? -13.065 2.813 12.068 1.00 82.06 123 ALA A N 1
ATOM 936 C CA . ALA A 1 123 ? -13.143 3.343 13.429 1.00 82.06 123 ALA A CA 1
ATOM 937 C C . ALA A 1 123 ? -14.590 3.437 13.945 1.00 82.06 123 ALA A C 1
ATOM 939 O O . ALA A 1 123 ? -14.839 3.087 15.093 1.00 82.06 123 ALA A O 1
ATOM 940 N N . GLN A 1 124 ? -15.532 3.857 13.096 1.00 83.75 124 GLN A N 1
ATOM 941 C CA . GLN A 1 124 ? -16.961 3.908 13.425 1.00 83.75 124 GLN A CA 1
ATOM 942 C C . GLN A 1 124 ? -17.574 2.510 13.565 1.00 83.75 124 GLN A C 1
ATOM 944 O O . GLN A 1 124 ? -18.314 2.249 14.503 1.00 83.75 124 GLN A O 1
ATOM 949 N N . ALA A 1 125 ? -17.250 1.582 12.663 1.00 80.94 125 ALA A N 1
ATOM 950 C CA . ALA A 1 125 ? -17.753 0.209 12.732 1.00 80.94 125 ALA A CA 1
ATOM 951 C C . ALA A 1 125 ? -17.208 -0.560 13.948 1.00 80.94 125 ALA A C 1
ATOM 953 O O . ALA A 1 125 ? -17.858 -1.475 14.443 1.00 80.94 125 ALA A O 1
ATOM 954 N N . CYS A 1 126 ? -16.021 -0.187 14.427 1.00 73.56 126 CYS A N 1
ATOM 955 C CA . CYS A 1 126 ? -15.395 -0.759 15.617 1.00 73.56 126 CYS A CA 1
ATOM 956 C C . CYS A 1 126 ? -15.696 0.047 16.889 1.00 73.56 126 CYS A C 1
ATOM 958 O O . CYS A 1 126 ? -15.102 -0.225 17.934 1.00 73.56 126 CYS A O 1
ATOM 960 N N . GLU A 1 127 ? -16.581 1.045 16.825 1.00 68.75 127 GLU A N 1
ATOM 961 C CA . GLU A 1 127 ? -17.022 1.792 17.997 1.00 68.75 127 GLU A CA 1
ATOM 962 C C . GLU A 1 127 ? -17.718 0.822 18.967 1.00 68.75 127 GLU A C 1
ATOM 964 O O . GLU A 1 127 ? -18.745 0.227 18.655 1.00 68.75 127 GLU A O 1
ATOM 969 N N . GLY A 1 128 ? -17.092 0.588 20.125 1.00 63.62 128 GLY A N 1
ATOM 970 C CA . GLY A 1 128 ? -17.539 -0.400 21.115 1.00 63.62 128 GLY A CA 1
ATOM 971 C C . GLY A 1 128 ? -16.909 -1.796 20.997 1.00 63.62 128 GLY A C 1
ATOM 972 O O . GLY A 1 128 ? -17.157 -2.632 21.861 1.00 63.62 128 GLY A O 1
ATOM 973 N N . LEU A 1 129 ? -16.059 -2.054 19.996 1.00 63.16 129 LEU A N 1
ATOM 974 C CA . LEU A 1 129 ? -15.318 -3.312 19.858 1.00 63.16 129 LEU A CA 1
ATOM 975 C C . LEU A 1 129 ? -13.820 -3.102 20.133 1.00 63.16 129 LEU A C 1
ATOM 977 O O . LEU A 1 129 ? -13.166 -2.201 19.596 1.00 63.16 129 LEU A O 1
ATOM 981 N N . MET A 1 130 ? -13.242 -3.958 20.977 1.00 59.34 130 MET A N 1
ATOM 982 C CA . MET A 1 130 ? -11.792 -4.038 21.152 1.00 59.34 130 MET A CA 1
ATOM 983 C C . MET A 1 130 ? -11.197 -4.865 20.012 1.00 59.34 130 MET A C 1
ATOM 985 O O . MET A 1 130 ? -11.028 -6.070 20.148 1.00 59.34 130 MET A O 1
ATOM 989 N N . ILE A 1 131 ? -10.912 -4.226 18.875 1.00 64.75 131 ILE A N 1
ATOM 990 C CA . ILE A 1 131 ? -10.098 -4.843 17.821 1.00 64.75 131 ILE A CA 1
ATOM 991 C C . ILE A 1 131 ? -8.636 -4.457 18.068 1.00 64.75 131 ILE A C 1
ATOM 993 O O . ILE A 1 131 ? -8.337 -3.258 17.997 1.00 64.75 131 ILE A O 1
ATOM 997 N N . PRO A 1 132 ? -7.751 -5.426 18.376 1.00 66.94 132 PRO A N 1
ATOM 998 C CA . PRO A 1 132 ? -6.320 -5.180 18.446 1.00 66.94 132 PRO A CA 1
ATOM 999 C C . PRO A 1 132 ? -5.810 -4.659 17.102 1.00 66.94 132 PRO A C 1
ATOM 1001 O O . PRO A 1 132 ? -6.167 -5.187 16.047 1.00 66.94 132 PRO A O 1
ATOM 1004 N N . LYS A 1 133 ? -5.005 -3.603 17.130 1.00 70.94 133 LYS A N 1
ATOM 1005 C CA . LYS A 1 133 ? -4.278 -3.108 15.960 1.00 70.94 133 LYS A CA 1
ATOM 1006 C C . LYS A 1 133 ? -2.992 -3.903 15.772 1.00 70.94 133 LYS A C 1
ATOM 1008 O O . LYS A 1 133 ? -2.463 -4.470 16.717 1.00 70.94 133 LYS A O 1
ATOM 1013 N N . ASP A 1 134 ? -2.425 -3.834 14.573 1.00 72.25 134 ASP A N 1
ATOM 1014 C CA . ASP A 1 134 ? -1.155 -4.498 14.234 1.00 72.25 134 ASP A CA 1
ATOM 1015 C C . ASP A 1 134 ? 0.041 -4.044 15.101 1.00 72.25 134 ASP A C 1
ATOM 1017 O O . ASP A 1 134 ? 1.075 -4.702 15.116 1.00 72.25 134 ASP A O 1
ATOM 1021 N N . ASN A 1 135 ? -0.097 -2.922 15.818 1.00 75.06 135 ASN A N 1
ATOM 1022 C CA . ASN A 1 135 ? 0.910 -2.387 16.739 1.00 75.06 135 ASN A CA 1
ATOM 1023 C C . ASN A 1 135 ? 0.644 -2.747 18.211 1.00 75.06 135 ASN A C 1
ATOM 1025 O O . ASN A 1 135 ? 1.410 -2.316 19.073 1.00 75.06 135 ASN A O 1
ATOM 1029 N N . ASP A 1 136 ? -0.452 -3.447 18.514 1.00 80.25 136 ASP A N 1
ATOM 1030 C CA . ASP A 1 136 ? -0.771 -3.827 19.885 1.00 80.25 136 ASP A CA 1
ATOM 1031 C C . ASP A 1 136 ? 0.071 -5.055 20.270 1.00 80.25 136 ASP A C 1
ATOM 1033 O O . ASP A 1 136 ? -0.075 -6.133 19.695 1.00 80.25 136 ASP A O 1
ATOM 1037 N N . GLU A 1 137 ? 0.973 -4.890 21.237 1.00 82.88 137 GLU A N 1
ATOM 1038 C CA . GLU A 1 137 ? 1.914 -5.929 21.669 1.00 82.88 137 GLU A CA 1
ATOM 1039 C C . GLU A 1 137 ? 1.608 -6.361 23.103 1.00 82.88 137 GLU A C 1
ATOM 1041 O O . GLU A 1 137 ? 1.443 -5.517 23.986 1.00 82.88 137 GLU A O 1
ATOM 1046 N N . ILE A 1 138 ? 1.557 -7.675 23.342 1.00 85.56 138 ILE A N 1
ATOM 1047 C CA . ILE A 1 138 ? 1.475 -8.270 24.679 1.00 85.56 138 ILE A CA 1
ATOM 1048 C C . ILE A 1 138 ? 2.682 -9.181 24.868 1.00 85.56 138 ILE A C 1
ATOM 1050 O O . ILE A 1 138 ? 2.852 -10.147 24.125 1.00 85.56 138 ILE A O 1
ATOM 1054 N N . SER A 1 139 ? 3.485 -8.903 25.889 1.00 85.81 139 SER A N 1
ATOM 1055 C CA . SER A 1 139 ? 4.588 -9.765 26.308 1.00 85.81 139 SER A CA 1
ATOM 1056 C C . SER A 1 139 ? 4.385 -10.229 27.747 1.00 85.81 139 SER A C 1
ATOM 1058 O O . SER A 1 139 ? 3.898 -9.476 28.592 1.00 85.81 139 SER A O 1
ATOM 1060 N N . VAL A 1 140 ? 4.733 -11.488 28.015 1.00 88.69 140 VAL A N 1
ATOM 1061 C CA . VAL A 1 140 ? 4.685 -12.099 29.347 1.00 88.69 140 VAL A CA 1
ATOM 1062 C C . VAL A 1 140 ? 6.080 -12.617 29.666 1.00 88.69 140 VAL A C 1
ATOM 1064 O O . VAL A 1 140 ? 6.615 -13.460 28.953 1.00 88.69 140 VAL A O 1
ATOM 1067 N N . GLU A 1 141 ? 6.671 -12.074 30.719 1.00 86.81 141 GLU A N 1
ATOM 1068 C CA . GLU A 1 141 ? 7.987 -12.426 31.231 1.00 86.81 141 GLU A CA 1
ATOM 1069 C C . GLU A 1 141 ? 7.814 -13.143 32.574 1.00 86.81 141 GLU A C 1
ATOM 1071 O O . GLU A 1 141 ? 7.158 -12.637 33.490 1.00 86.81 141 GLU A O 1
ATOM 1076 N N . GLU A 1 142 ? 8.415 -14.323 32.705 1.00 80.75 142 GLU A N 1
ATOM 1077 C CA . GLU A 1 142 ? 8.550 -15.005 33.990 1.00 80.75 142 GLU A CA 1
ATOM 1078 C C . GLU A 1 142 ? 9.776 -14.447 34.712 1.00 80.75 142 GLU A C 1
ATOM 1080 O O . GLU A 1 142 ? 10.892 -14.480 34.188 1.00 80.75 142 GLU A O 1
ATOM 1085 N N . GLN A 1 143 ? 9.582 -13.908 35.914 1.00 72.75 143 GLN A N 1
ATOM 1086 C CA . GLN A 1 143 ? 10.684 -13.430 36.733 1.00 72.75 143 GLN A CA 1
ATOM 1087 C C . GLN A 1 143 ? 11.085 -14.542 37.706 1.00 72.75 143 GLN A C 1
ATOM 1089 O O . GLN A 1 143 ? 10.414 -14.798 38.706 1.00 72.75 143 GLN A O 1
ATOM 1094 N N . GLU A 1 144 ? 12.189 -15.225 37.395 1.00 63.59 144 GLU A N 1
ATOM 1095 C CA . GLU A 1 144 ? 12.740 -16.271 38.255 1.00 63.59 144 GLU A CA 1
ATOM 1096 C C . GLU A 1 144 ? 13.238 -15.651 39.571 1.00 63.59 144 GLU A C 1
ATOM 1098 O O . GLU A 1 144 ? 14.113 -14.779 39.598 1.00 63.59 144 GLU A O 1
ATOM 1103 N N . GLY A 1 145 ? 12.631 -16.074 40.681 1.00 58.72 145 GLY A N 1
ATOM 1104 C CA . GLY A 1 145 ? 12.969 -15.613 42.020 1.00 58.72 145 GLY A CA 1
ATOM 1105 C C . GLY A 1 145 ? 14.367 -16.076 42.419 1.00 58.72 145 GLY A C 1
ATOM 1106 O O . GLY A 1 145 ? 14.556 -17.206 42.867 1.00 58.72 145 GLY A O 1
ATOM 1107 N N . GLY A 1 146 ? 15.354 -15.190 42.299 1.00 55.94 146 GLY A N 1
ATOM 1108 C CA . GLY A 1 146 ? 16.677 -15.400 42.871 1.00 55.94 146 GLY A CA 1
ATOM 1109 C C . GLY A 1 146 ? 16.579 -15.553 44.389 1.00 55.94 146 GLY A C 1
ATOM 1110 O O . GLY A 1 146 ? 16.297 -14.581 45.081 1.00 55.94 146 GLY A O 1
ATOM 1111 N N . LEU A 1 147 ? 16.791 -16.783 44.872 1.00 54.91 147 LEU A N 1
ATOM 1112 C CA . LEU A 1 147 ? 17.166 -17.160 46.242 1.00 54.91 147 LEU A CA 1
ATOM 1113 C C . LEU A 1 147 ? 16.653 -16.195 47.328 1.00 54.91 147 LEU A C 1
ATOM 1115 O O . LEU A 1 147 ? 17.431 -15.348 47.747 1.00 54.91 147 LEU A O 1
ATOM 1119 N N . ASN A 1 148 ? 15.382 -16.302 47.755 1.00 55.62 148 ASN A N 1
ATOM 1120 C CA . ASN A 1 148 ? 14.865 -15.873 49.082 1.00 55.62 148 ASN A CA 1
ATOM 1121 C C . ASN A 1 148 ? 13.319 -15.928 49.174 1.00 55.62 148 ASN A C 1
ATOM 1123 O O . ASN A 1 148 ? 12.681 -14.938 49.509 1.00 55.62 148 ASN A O 1
ATOM 1127 N N . GLY A 1 149 ? 12.687 -17.073 48.890 1.00 56.91 149 GLY A N 1
ATOM 1128 C CA . GLY A 1 149 ? 11.303 -17.346 49.330 1.00 56.91 149 GLY A CA 1
ATOM 1129 C C . GLY A 1 149 ? 10.188 -16.407 48.835 1.00 56.91 149 GLY A C 1
ATOM 1130 O O . GLY A 1 149 ? 9.090 -16.454 49.386 1.00 56.91 149 GLY A O 1
ATOM 1131 N N . PHE A 1 150 ? 10.433 -15.570 47.825 1.00 58.44 150 PHE A N 1
ATOM 1132 C CA . PHE A 1 150 ? 9.386 -14.767 47.194 1.00 58.44 150 PHE A CA 1
ATOM 1133 C C . PHE A 1 150 ? 8.571 -15.633 46.221 1.00 58.44 150 PHE A C 1
ATOM 1135 O O . PHE A 1 150 ? 9.157 -16.464 45.521 1.00 58.44 150 PHE A O 1
ATOM 1142 N N . PRO A 1 151 ? 7.236 -15.474 46.172 1.00 63.81 151 PRO A N 1
ATOM 1143 C CA . PRO A 1 151 ? 6.412 -16.181 45.200 1.00 63.81 151 PRO A CA 1
ATOM 1144 C C . PRO A 1 151 ? 6.800 -15.747 43.781 1.00 63.81 151 PRO A C 1
ATOM 1146 O O . PRO A 1 151 ? 7.141 -14.586 43.558 1.00 63.81 151 PRO A O 1
ATOM 1149 N N . TYR A 1 152 ? 6.757 -16.687 42.836 1.00 72.88 152 TYR A N 1
ATOM 1150 C CA . TYR A 1 152 ? 6.996 -16.446 41.412 1.00 72.88 152 TYR A CA 1
ATOM 1151 C C . TYR A 1 152 ? 6.206 -15.219 40.927 1.00 72.88 152 TYR A C 1
ATOM 1153 O O . TYR A 1 152 ? 4.978 -15.205 41.018 1.00 72.88 152 TYR A O 1
ATOM 1161 N N . SER A 1 153 ? 6.894 -14.189 40.429 1.00 76.50 153 SER A N 1
ATOM 1162 C CA . SER A 1 153 ? 6.262 -13.010 39.834 1.00 76.50 153 SER A CA 1
ATOM 1163 C C . SER A 1 153 ? 6.215 -13.152 38.314 1.00 76.50 153 SER A C 1
ATOM 1165 O O . SER A 1 153 ? 7.215 -13.435 37.656 1.00 76.50 153 SER A O 1
ATOM 1167 N N . ILE A 1 154 ? 5.033 -12.936 37.741 1.00 82.94 154 ILE A N 1
ATOM 1168 C CA . ILE A 1 154 ? 4.831 -12.873 36.292 1.00 82.94 154 ILE A CA 1
ATOM 1169 C C . ILE A 1 154 ? 4.653 -11.404 35.923 1.00 82.94 154 ILE A C 1
ATOM 1171 O O . ILE A 1 154 ? 3.797 -10.714 36.480 1.00 82.94 154 ILE A O 1
ATOM 1175 N N . ARG A 1 155 ? 5.459 -10.913 34.985 1.00 85.75 155 ARG A N 1
ATOM 1176 C CA . ARG A 1 155 ? 5.354 -9.558 34.449 1.00 85.75 155 ARG A CA 1
ATOM 1177 C C . ARG A 1 155 ? 4.681 -9.621 33.086 1.00 85.75 155 ARG A C 1
ATOM 1179 O O . ARG A 1 155 ? 5.233 -10.187 32.155 1.00 85.75 155 ARG A O 1
ATOM 1186 N N . ALA A 1 156 ? 3.511 -9.008 32.954 1.00 87.31 156 ALA A N 1
ATOM 1187 C CA . ALA A 1 156 ? 2.871 -8.794 31.661 1.00 87.31 156 ALA A CA 1
ATOM 1188 C C . ALA A 1 156 ? 2.989 -7.317 31.258 1.00 87.31 156 ALA A C 1
ATOM 1190 O O . ALA A 1 156 ? 2.726 -6.429 32.073 1.00 87.31 156 ALA A O 1
ATOM 1191 N N . SER A 1 157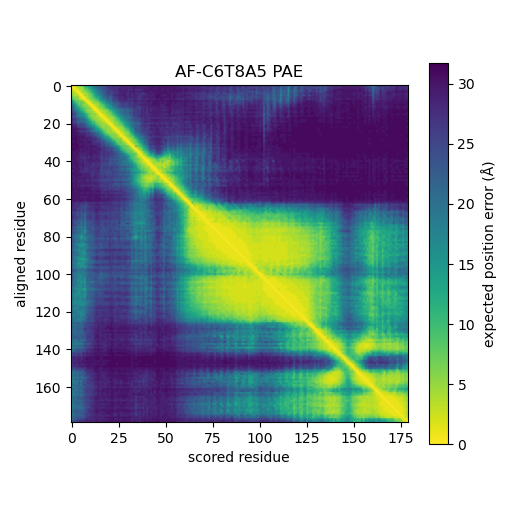 ? 3.362 -7.043 30.010 1.00 87.25 157 SER A N 1
ATOM 1192 C CA . SER A 1 157 ? 3.338 -5.701 29.414 1.00 87.25 157 SER A CA 1
ATOM 1193 C C . SER A 1 157 ? 2.407 -5.662 28.209 1.00 87.25 157 SER A C 1
ATOM 1195 O O . SER A 1 157 ? 2.395 -6.588 27.407 1.00 87.25 157 SER A O 1
ATOM 1197 N N . LEU A 1 158 ? 1.644 -4.573 28.093 1.00 85.88 158 LEU A N 1
ATOM 1198 C CA . LEU A 1 158 ? 0.743 -4.279 26.981 1.00 85.88 158 LEU A CA 1
ATOM 1199 C C . LEU A 1 158 ? 1.124 -2.917 26.389 1.00 85.88 158 LEU A C 1
ATOM 1201 O O . LEU A 1 158 ? 1.061 -1.902 27.085 1.00 85.88 158 LEU A O 1
ATOM 1205 N N . CYS A 1 159 ? 1.487 -2.889 25.111 1.00 81.69 159 CYS A N 1
ATOM 1206 C CA . CYS A 1 159 ? 1.643 -1.667 24.332 1.00 81.69 159 CYS A CA 1
ATOM 1207 C C . CYS A 1 159 ? 0.427 -1.527 23.418 1.00 81.69 159 CYS A C 1
ATOM 1209 O O . CYS A 1 159 ? 0.141 -2.437 22.652 1.00 81.69 159 CYS A O 1
ATOM 1211 N N . CYS A 1 160 ? -0.305 -0.420 23.510 1.00 77.50 160 CYS A N 1
ATOM 1212 C CA . CYS A 1 160 ? -1.401 -0.105 22.595 1.00 77.50 160 CYS A CA 1
ATOM 1213 C C . CYS A 1 160 ? -1.602 1.413 22.517 1.00 77.50 160 CYS A C 1
ATOM 1215 O O . CYS A 1 160 ? -1.165 2.162 23.399 1.00 77.50 160 CYS A O 1
ATOM 1217 N N . GLU A 1 161 ? -2.283 1.892 21.474 1.00 75.00 161 GLU A N 1
ATOM 1218 C CA . GLU A 1 161 ? -2.758 3.279 21.451 1.00 75.00 161 GLU A CA 1
ATOM 1219 C C . GLU A 1 161 ? -3.770 3.474 22.591 1.00 75.00 161 GLU A C 1
ATOM 1221 O O . GLU A 1 161 ? -4.867 2.914 22.556 1.00 75.00 161 GLU A O 1
ATOM 1226 N N . TYR A 1 162 ? -3.380 4.251 23.609 1.00 67.62 162 TYR A N 1
ATOM 1227 C CA . TYR A 1 162 ? -4.142 4.456 24.843 1.00 67.62 162 TYR A CA 1
ATOM 1228 C C . TYR A 1 162 ? -5.635 4.692 24.573 1.00 67.62 162 TYR A C 1
ATOM 1230 O O . TYR A 1 162 ? -6.031 5.729 24.032 1.00 67.62 162 TYR A O 1
ATOM 1238 N N . LYS A 1 163 ? -6.468 3.735 24.996 1.00 70.38 163 LYS A N 1
ATOM 1239 C CA . LYS A 1 163 ? -7.920 3.903 25.086 1.00 70.38 163 LYS A CA 1
ATOM 1240 C C . LYS A 1 163 ? -8.294 4.308 26.516 1.00 70.38 163 LYS A C 1
ATOM 1242 O O . LYS A 1 163 ? -7.872 3.633 27.460 1.00 70.38 163 LYS A O 1
ATOM 1247 N N . PRO A 1 164 ? -9.089 5.377 26.710 1.00 74.38 164 PRO A N 1
ATOM 1248 C CA . PRO A 1 164 ? -9.586 5.728 28.035 1.00 74.38 164 PRO A CA 1
ATOM 1249 C C . PRO A 1 164 ? -10.410 4.562 28.597 1.00 74.38 164 PRO A C 1
ATOM 1251 O O . PRO A 1 164 ? -11.243 4.001 27.893 1.00 74.38 164 PRO A O 1
ATOM 1254 N N . GLY A 1 165 ? -10.151 4.183 29.849 1.00 79.75 165 GLY A N 1
ATOM 1255 C CA . GLY A 1 165 ? -10.818 3.058 30.519 1.00 79.75 165 GLY A CA 1
ATOM 1256 C C . GLY A 1 165 ? -10.049 1.735 30.491 1.00 79.75 165 GLY A C 1
ATOM 1257 O O . GLY A 1 165 ? -10.196 0.956 31.422 1.00 79.75 165 GLY A O 1
ATOM 1258 N N . LEU A 1 166 ? -9.123 1.528 29.546 1.00 83.50 166 LEU A N 1
ATOM 1259 C CA . LEU A 1 166 ? -8.411 0.249 29.400 1.00 83.50 166 LEU A CA 1
ATOM 1260 C C . LEU A 1 166 ? -7.667 -0.190 30.673 1.00 83.50 166 LEU A C 1
ATOM 1262 O O . LEU A 1 166 ? -7.728 -1.348 31.066 1.00 83.50 166 LEU A O 1
ATOM 1266 N N . LEU A 1 167 ? -6.976 0.738 31.341 1.00 84.31 167 LEU A N 1
ATOM 1267 C CA . LEU A 1 167 ? -6.281 0.437 32.598 1.00 84.31 167 LEU A CA 1
ATOM 1268 C C . LEU A 1 167 ? -7.257 0.112 33.736 1.00 84.31 167 LEU A C 1
ATOM 1270 O O . LEU A 1 167 ? -6.941 -0.712 34.592 1.00 84.31 167 LEU A O 1
ATOM 1274 N N . SER A 1 168 ? -8.430 0.748 33.744 1.00 87.19 168 SER A N 1
ATOM 1275 C CA . SER A 1 168 ? -9.482 0.471 34.723 1.00 87.19 168 SER A CA 1
ATOM 1276 C C . SER A 1 168 ? -10.075 -0.918 34.502 1.00 87.19 168 SER A C 1
ATOM 1278 O O . SER A 1 168 ? -10.229 -1.657 35.469 1.00 87.19 168 SER A O 1
ATOM 1280 N N . ASP A 1 169 ? -10.324 -1.293 33.245 1.00 87.38 169 ASP A N 1
ATOM 1281 C CA . ASP A 1 169 ? -10.846 -2.608 32.867 1.00 87.38 169 ASP A CA 1
ATOM 1282 C C . ASP A 1 169 ? -9.843 -3.720 33.203 1.00 87.38 169 ASP A C 1
ATOM 1284 O O . ASP A 1 169 ? -10.211 -4.728 33.803 1.00 87.38 169 ASP A O 1
ATOM 1288 N N . ILE A 1 170 ? -8.556 -3.514 32.887 1.00 88.06 170 ILE A N 1
ATOM 1289 C CA . ILE A 1 170 ? -7.477 -4.451 33.240 1.00 88.06 170 ILE A CA 1
ATOM 1290 C C . ILE A 1 170 ? -7.388 -4.609 34.758 1.00 88.06 170 ILE A C 1
ATOM 1292 O O . ILE A 1 170 ? -7.324 -5.733 35.253 1.00 88.06 170 ILE A O 1
ATOM 1296 N N . LYS A 1 171 ? -7.419 -3.503 35.511 1.00 88.38 171 LYS A N 1
ATOM 1297 C CA . LYS A 1 171 ? -7.398 -3.550 36.975 1.00 88.38 171 LYS A CA 1
ATOM 1298 C C . LYS A 1 171 ? -8.599 -4.326 37.518 1.00 88.38 171 LYS A C 1
ATOM 1300 O O . LYS A 1 171 ? -8.417 -5.215 38.337 1.00 88.38 171 LYS A O 1
ATOM 1305 N N . GLN A 1 172 ? -9.803 -4.030 37.034 1.00 91.50 172 GLN A N 1
ATOM 1306 C CA . GLN A 1 172 ? -11.019 -4.714 37.466 1.00 91.50 172 GLN A CA 1
ATOM 1307 C C . GLN A 1 172 ? -10.979 -6.216 37.149 1.00 91.50 172 GLN A C 1
ATOM 1309 O O . GLN A 1 172 ? -11.412 -7.024 37.968 1.00 91.50 172 GLN A O 1
ATOM 1314 N N . ALA A 1 173 ? -10.452 -6.600 35.984 1.00 89.44 173 ALA A N 1
ATOM 1315 C CA . ALA A 1 173 ? -10.281 -7.999 35.610 1.00 89.44 173 ALA A CA 1
ATOM 1316 C C . ALA A 1 173 ? -9.273 -8.721 36.519 1.00 89.44 173 ALA A C 1
ATOM 1318 O O . ALA A 1 173 ? -9.533 -9.849 36.928 1.00 89.44 173 ALA A O 1
ATOM 1319 N N . LEU A 1 174 ? -8.158 -8.070 36.873 1.00 89.44 174 LEU A N 1
ATOM 1320 C CA . LEU A 1 174 ? -7.179 -8.613 37.821 1.00 89.44 174 LEU A CA 1
ATOM 1321 C C . LEU A 1 174 ? -7.764 -8.738 39.235 1.00 89.44 174 LEU A C 1
ATOM 1323 O O . LEU A 1 174 ? -7.610 -9.785 39.858 1.00 89.44 174 LEU A O 1
ATOM 1327 N N . ASP A 1 175 ? -8.496 -7.723 39.703 1.00 89.88 175 ASP A N 1
ATOM 1328 C CA . ASP A 1 175 ? -9.177 -7.742 41.004 1.00 89.88 175 ASP A CA 1
ATOM 1329 C C . ASP A 1 175 ? -10.222 -8.881 41.072 1.00 89.88 175 ASP A C 1
ATOM 1331 O O . ASP A 1 175 ? -10.390 -9.518 42.111 1.00 89.88 175 ASP A O 1
ATOM 1335 N N . ALA A 1 176 ? -10.898 -9.189 39.955 1.00 93.12 176 ALA A N 1
ATOM 1336 C CA . ALA A 1 176 ? -11.885 -10.270 39.865 1.00 93.12 176 ALA A CA 1
ATOM 1337 C C . ALA A 1 176 ? -11.279 -11.686 39.906 1.00 93.12 176 ALA A C 1
ATOM 1339 O O . ALA A 1 176 ? -11.988 -12.643 40.228 1.00 93.12 17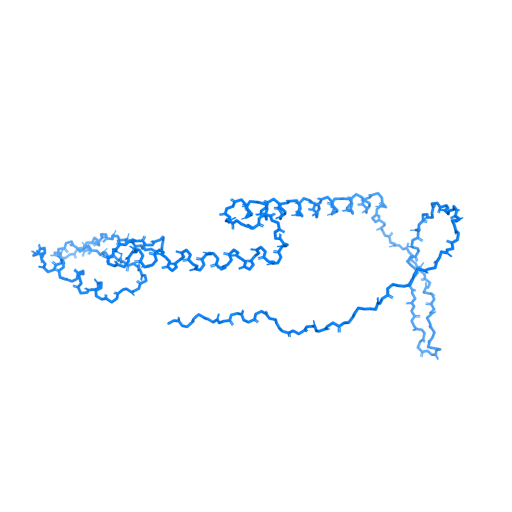6 ALA A O 1
ATOM 1340 N N . LEU A 1 177 ? -9.991 -11.839 39.582 1.00 85.88 177 LEU A N 1
ATOM 1341 C CA . LEU A 1 177 ? -9.307 -13.135 39.591 1.00 85.88 177 LEU A CA 1
ATOM 1342 C C . LEU A 1 177 ? -8.910 -13.600 41.001 1.00 85.88 177 LEU A C 1
ATOM 1344 O O . LEU A 1 177 ? -8.499 -14.749 41.141 1.00 85.88 177 LEU A O 1
ATOM 1348 N N . HIS A 1 178 ? -9.077 -12.758 42.033 1.00 75.06 178 HIS A N 1
ATOM 1349 C CA . HIS A 1 178 ? -8.683 -13.041 43.423 1.00 75.06 178 HIS A CA 1
ATOM 1350 C C . HIS A 1 178 ? -7.273 -13.665 43.535 1.00 75.06 178 HIS A C 1
ATOM 1352 O O . HIS A 1 178 ? -7.079 -14.628 44.281 1.00 75.06 178 HIS A O 1
ATOM 1358 N N . LEU A 1 179 ? -6.323 -13.150 42.744 1.00 64.06 179 LEU A N 1
ATOM 1359 C CA . LEU A 1 179 ? -4.904 -13.527 42.779 1.00 64.06 179 LEU A CA 1
ATOM 1360 C C . LEU A 1 179 ? -4.207 -13.014 44.045 1.00 64.06 179 LEU A C 1
ATOM 1362 O O . LEU A 1 179 ? -4.559 -11.904 44.509 1.00 64.06 179 LEU A O 1
#

InterPro domains:
  IPR011598 Myc-type, basic helix-loop-helix (bHLH) domain [PF00010] (73-119)
  IPR011598 Myc-type, basic helix-loop-helix (bHLH) domain [PS50888] (69-118)
  IPR011598 Myc-type, basic helix-loop-helix (bHLH) domain [SM00353] (75-124)
  IPR036638 Helix-loop-helix DNA-binding domain superfamily [G3DSA:4.10.280.10] (64-126)
  IPR036638 Helix-loop-helix DNA-binding domain superfamily [SSF47459] (73-122)
  IPR045847 Transcription factor AIG1-like [PTHR45844] (25-179)

Radius of gyration: 34.36 Å; Cα contacts (8 Å, |Δi|>4): 73; chains: 1; bounding box: 66×58×96 Å

Mean predicted aligned error: 19.65 Å